Protein 4JW2 (pdb70)

Sequence (263 aa):
PEKVEMYIKNLQDDSSSVVRKAAAVALGEIGDERAVEPLIKALKDEDQFVRIAAAWALGKIGGERVRAAMEKLAHHHHTDPEKVEMYIKNLQDDSYYVRRAAAYALGKIGDERAVEPLIKALKDEDAWVRRAAADALGQIGDERAVEPLIKALKDEDGWVRQSAAVALGQIGDERAVEPLIKALKDEDWFVRIAAAFALGEIGDERAVEPLIKALKDEDGWVRQSAADALGEIGGERVRAAMEKLAETGTGFARKVAVNYLETH

Secondary structure (DSSP, 8-state):
--THHHHHHHTT-S-HHHHHHHHHHHHHH--GGGHHHHHHGGG-SSHHHHHHHHHHHHHHHHHHHHHHHHHH-/------HHHHHHHHHGGG-S-HHHHHHHHHHHHHH--GGGHHHHHHHTT-SSHHHHHHHHHHHHHHT-GGGHHHHHHHTT-SSHHHHHHHHHHHHHHT-GGGHHHHHHHTT-SSHHHHHHHHHHHHHH--GGGHHHHHHHTT-SSHHHHHHHHHHHHHH-HHHHHHHHHHHHHH--HHHHHHHHHHHH--

CATH classification: 1.25.10.10

Foldseek 3Di:
DPCLVVLLVQCPPPDLVSVLVSLQVLLVVLDPVCVVSLVVQCPPPDPSSVVSSVNSNVSNVVVVVVVVVVVVD/DDDDLDVVLLVVLLVQCVDPDPVSVLVSLQVLLVSLDCVSVVSLLVQCPPPDPSNVLSSLQSLLSNLDCVSVVSLLVLCVPPDLSSVLSSLQSLLSNLDCVSLVSLLVQCPPPDLSNVLSSLQSLLSNLDPVCQVSLLVQCPPPDPSSNVSSLSSLLSNDDDSSLVVLVVCCPPPDDRSVVSSVVSVVVD

Nearest PDB structures (foldseek):
  3ltj-assembly1_A  TM=9.787E-01  e=1.550E-21  synthetic construct
  6gx7-assembly2_F  TM=9.953E-01  e=4.481E-19  synthetic construct
  6hwp-assembly1_A  TM=9.906E-01  e=1.041E-18  synthetic construct
  8aw4-assembly1_A  TM=9.970E-01  e=3.203E-18  synthetic construct
  4xl5-assembly1_C  TM=9.854E-01  e=2.272E-16  synthetic construct

B-factor: mean 48.27, std 15.86, range [26.82, 133.17]

Solvent-accessible surface area: 13602 Å² total; per-residue (Å²): 140,114,72,6,77,78,8,32,141,28,14,154,40,140,9,31,23,11,21,8,12,0,0,5,3,0,5,76,67,22,38,89,102,0,22,108,22,0,81,137,8,68,183,25,146,31,38,14,0,67,0,0,0,36,31,0,32,50,116,0,14,42,61,114,81,131,48,54,114,107,181,150,121,206,184,156,172,91,62,74,138,95,0,96,80,47,40,166,34,12,162,50,152,34,70,100,54,16,17,52,0,0,13,20,1,5,110,53,32,33,103,160,0,0,89,31,0,26,156,7,11,179,25,161,37,25,42,0,33,24,0,0,0,7,0,0,6,73,25,33,22,112,113,0,0,76,33,0,14,129,8,13,139,25,172,27,10,9,0,17,0,2,0,0,23,1,0,4,104,29,34,32,92,119,0,0,79,15,0,28,124,9,9,181,22,151,36,61,10,0,13,0,0,0,0,76,0,1,4,68,24,30,17,71,102,0,2,91,29,0,14,133,10,3,121,24,158,38,35,79,0,68,80,6,0,14,81,3,0,34,126,21,14,46,138,124,0,101,63,21,0,92,141,16,13,145,95,7,116,48,59,3,99,138,17,0,61,90,12,57,143,88,109

Structure (mmCIF, N/CA/C/O backbone):
data_4JW2
#
_entry.id   4JW2
#
_cell.length_a   87.760
_cell.length_b   87.760
_cell.length_c   77.980
_cell.angle_alpha   90.00
_cell.angle_beta   90.00
_cell.angle_gamma   90.00
#
_symmetry.space_group_name_H-M   'P 43 21 2'
#
loop_
_entity.id
_entity.type
_entity.pdbx_description
1 polymer 'A3 artificial protein'
2 polymer 'bA3-2: binder of A3 protein'
3 non-polymer 1,2-ETHANEDIOL
4 water water
#
loop_
_atom_site.group_PDB
_atom_site.id
_atom_site.type_symbol
_atom_site.label_atom_id
_atom_site.label_alt_id
_atom_site.label_comp_id
_atom_site.label_asym_id
_atom_site.label_entity_id
_atom_site.label_seq_id
_atom_site.pdbx_PDB_ins_code
_atom_site.Cartn_x
_atom_site.Cartn_y
_atom_site.Cartn_z
_atom_site.occupancy
_atom_site.B_iso_or_equiv
_atom_site.auth_seq_id
_atom_site.auth_comp_id
_atom_site.auth_asym_id
_atom_site.auth_atom_id
_atom_site.pdbx_PDB_model_num
ATOM 1 N N . PRO A 1 13 ? 26.474 37.818 18.265 1.00 87.09 13 PRO A N 1
ATOM 2 C CA . PRO A 1 13 ? 26.109 37.384 19.623 1.00 86.59 13 PRO A CA 1
ATOM 3 C C . PRO A 1 13 ? 27.176 37.730 20.663 1.00 89.32 13 PRO A C 1
ATOM 4 O O . PRO A 1 13 ? 27.002 37.426 21.849 1.00 88.84 13 PRO A O 1
ATOM 8 N N . GLU A 1 14 ? 28.277 38.375 20.212 1.00 84.73 14 GLU A N 1
ATOM 9 C CA . GLU A 1 14 ? 29.440 38.782 21.011 1.00 84.22 14 GLU A CA 1
ATOM 10 C C . GLU A 1 14 ? 30.216 37.593 21.641 1.00 85.10 14 GLU A C 1
ATOM 11 O O . GLU A 1 14 ? 31.046 37.766 22.542 1.00 84.75 14 GLU A O 1
ATOM 17 N N . LYS A 1 15 ? 29.972 36.386 21.093 1.00 78.58 15 LYS A N 1
ATOM 18 C CA . LYS A 1 15 ? 30.634 35.143 21.474 1.00 76.51 15 LYS A CA 1
ATOM 19 C C . LYS A 1 15 ? 31.932 34.975 20.672 1.00 77.37 15 LYS A C 1
ATOM 20 O O . LYS A 1 15 ? 32.631 33.984 20.859 1.00 77.32 15 LYS A O 1
ATOM 26 N N . VAL A 1 16 ? 32.273 35.962 19.808 1.00 71.70 16 VAL A N 1
ATOM 27 C CA . VAL A 1 16 ? 33.501 35.950 19.007 1.00 70.92 16 VAL A CA 1
ATOM 28 C C . VAL A 1 16 ? 34.772 35.921 19.863 1.00 71.28 16 VAL A C 1
ATOM 29 O O . VAL A 1 16 ? 35.731 35.239 19.503 1.00 70.69 16 VAL A O 1
ATOM 33 N N . GLU A 1 17 ? 34.746 36.605 21.023 1.00 65.11 17 GLU A N 1
ATOM 34 C CA . GLU A 1 17 ? 35.875 36.644 21.953 1.00 63.50 17 GLU A CA 1
ATOM 35 C C . GLU A 1 17 ? 36.054 35.300 22.672 1.00 62.56 17 GLU A C 1
ATOM 36 O O . GLU A 1 17 ? 37.175 34.950 23.030 1.00 61.11 17 GLU A O 1
ATOM 42 N N . MET A 1 18 ? 34.959 34.529 22.827 1.00 58.82 18 MET A N 1
ATOM 43 C CA . MET A 1 18 ? 34.958 33.182 23.409 1.00 59.75 18 MET A CA 1
ATOM 44 C C . MET A 1 18 ? 35.639 32.213 22.421 1.00 59.69 18 MET A C 1
ATOM 45 O O . MET A 1 18 ? 36.491 31.439 22.842 1.00 58.53 18 MET A O 1
ATOM 50 N N . TYR A 1 19 ? 35.303 32.290 21.108 1.00 54.48 19 TYR A N 1
ATOM 51 C CA . TYR A 1 19 ? 35.930 31.440 20.083 1.00 51.80 19 TYR A CA 1
ATOM 52 C C . TYR A 1 19 ? 37.374 31.851 19.826 1.00 55.26 19 TYR A C 1
ATOM 53 O O . TYR A 1 19 ? 38.193 30.991 19.499 1.00 55.05 19 TYR A O 1
ATOM 62 N N . ILE A 1 20 ? 37.703 33.153 19.994 1.00 52.02 20 ILE A N 1
ATOM 63 C CA . ILE A 1 20 ? 39.078 33.621 19.839 1.00 52.65 20 ILE A CA 1
ATOM 64 C C . ILE A 1 20 ? 39.898 32.982 20.972 1.00 57.66 20 ILE A C 1
ATOM 65 O O . ILE A 1 20 ? 41.055 32.614 20.761 1.00 58.29 20 ILE A O 1
ATOM 70 N N . LYS A 1 21 ? 39.273 32.820 22.154 1.00 53.69 21 LYS A N 1
ATOM 71 C CA . LYS A 1 21 ? 39.887 32.204 23.331 1.00 53.68 21 LYS A CA 1
ATOM 72 C C . LYS A 1 21 ? 40.071 30.709 23.059 1.00 55.19 21 LYS A C 1
ATOM 73 O O . LYS A 1 21 ? 41.161 30.181 23.282 1.00 54.70 21 LYS A O 1
ATOM 79 N N . ASN A 1 22 ? 39.018 30.042 22.531 1.00 50.61 22 ASN A N 1
ATOM 80 C CA . ASN A 1 22 ? 39.036 28.620 22.172 1.00 49.33 22 ASN A CA 1
ATOM 81 C C . ASN A 1 22 ? 40.142 28.231 21.180 1.00 50.53 22 ASN A C 1
ATOM 82 O O . ASN A 1 22 ? 40.551 27.078 21.182 1.00 49.95 22 ASN A O 1
ATOM 87 N N . LEU A 1 23 ? 40.711 29.197 20.434 1.00 46.75 23 LEU A N 1
ATOM 88 C CA . LEU A 1 23 ? 41.825 28.961 19.494 1.00 46.50 23 LEU A CA 1
ATOM 89 C C . LEU A 1 23 ? 43.123 28.577 20.235 1.00 50.85 23 LEU A C 1
ATOM 90 O O . LEU A 1 23 ? 44.182 28.374 19.614 1.00 48.89 23 LEU A O 1
ATOM 95 N N . GLN A 1 24 ? 43.030 28.506 21.574 1.00 49.60 24 GLN A N 1
ATOM 96 C CA . GLN A 1 24 ? 44.130 28.162 22.487 1.00 49.66 24 GLN A CA 1
ATOM 97 C C . GLN A 1 24 ? 43.765 26.943 23.344 1.00 51.60 24 GLN A C 1
ATOM 98 O O . GLN A 1 24 ? 44.552 26.532 24.190 1.00 52.56 24 GLN A O 1
ATOM 104 N N . ASP A 1 25 ? 42.577 26.357 23.126 1.00 47.16 25 ASP A N 1
ATOM 105 C CA . ASP A 1 25 ? 42.115 25.180 23.869 1.00 46.58 25 ASP A CA 1
ATOM 106 C C . ASP A 1 25 ? 43.025 23.972 23.629 1.00 52.94 25 ASP A C 1
ATOM 107 O O . ASP A 1 25 ? 43.611 23.851 22.547 1.00 53.06 25 ASP A O 1
ATOM 112 N N . ASP A 1 26 ? 43.218 23.120 24.656 1.00 48.66 26 ASP A N 1
ATOM 113 C CA . ASP A 1 26 ? 44.099 21.953 24.490 1.00 47.87 26 ASP A CA 1
ATOM 114 C C . ASP A 1 26 ? 43.523 20.904 23.528 1.00 49.02 26 ASP A C 1
ATOM 115 O O . ASP A 1 26 ? 44.284 20.107 22.978 1.00 48.90 26 ASP A O 1
ATOM 120 N N . SER A 1 27 ? 42.192 20.905 23.347 1.00 44.36 27 SER A N 1
ATOM 121 C CA . SER A 1 27 ? 41.456 20.004 22.460 1.00 43.99 27 SER A CA 1
ATOM 122 C C . SER A 1 27 ? 41.513 20.572 21.041 1.00 46.38 27 SER A C 1
ATOM 123 O O . SER A 1 27 ? 40.914 21.635 20.768 1.00 45.10 27 SER A O 1
ATOM 126 N N . SER A 1 28 ? 42.268 19.866 20.141 1.00 41.29 28 SER A N 1
ATOM 127 C CA A SER A 1 28 ? 42.461 20.256 18.739 0.50 40.19 28 SER A CA 1
ATOM 128 C CA B SER A 1 28 ? 42.463 20.290 18.750 0.50 39.02 28 SER A CA 1
ATOM 129 C C . SER A 1 28 ? 41.141 20.452 18.031 1.00 42.75 28 SER A C 1
ATOM 130 O O . SER A 1 28 ? 41.019 21.355 17.193 1.00 42.52 28 SER A O 1
ATOM 135 N N . VAL A 1 29 ? 40.151 19.592 18.355 1.00 38.53 29 VAL A N 1
ATOM 136 C CA . VAL A 1 29 ? 38.823 19.682 17.743 1.00 38.50 29 VAL A CA 1
ATOM 137 C C . VAL A 1 29 ? 38.055 20.940 18.226 1.00 44.58 29 VAL A C 1
ATOM 138 O O . VAL A 1 29 ? 37.224 21.454 17.483 1.00 44.36 29 VAL A O 1
ATOM 142 N N . VAL A 1 30 ? 38.347 21.439 19.453 1.00 41.46 30 VAL A N 1
ATOM 143 C CA . VAL A 1 30 ? 37.739 22.674 19.986 1.00 40.34 30 VAL A CA 1
ATOM 144 C C . VAL A 1 30 ? 38.340 23.895 19.266 1.00 41.52 30 VAL A C 1
ATOM 145 O O . VAL A 1 30 ? 37.608 24.822 18.898 1.00 39.89 30 VAL A O 1
ATOM 149 N N . ARG A 1 31 ? 39.670 23.881 19.054 1.00 36.63 31 ARG A N 1
ATOM 150 C CA . ARG A 1 31 ? 40.383 24.931 18.324 1.00 36.66 31 ARG A CA 1
ATOM 151 C C . ARG A 1 31 ? 39.944 24.939 16.859 1.00 40.26 31 ARG A C 1
ATOM 152 O O . ARG A 1 31 ? 39.885 26.021 16.274 1.00 40.29 31 ARG A O 1
ATOM 160 N N . LYS A 1 32 ? 39.664 23.743 16.262 1.00 35.40 32 LYS A N 1
ATOM 161 C CA . LYS A 1 32 ? 39.225 23.640 14.854 1.00 35.49 32 LYS A CA 1
ATOM 162 C C . LYS A 1 32 ? 37.837 24.254 14.767 1.00 39.92 32 LYS A C 1
ATOM 163 O O . LYS A 1 32 ? 37.589 25.074 13.884 1.00 39.33 32 LYS A O 1
ATOM 169 N N . ALA A 1 33 ? 36.958 23.873 15.704 1.00 37.42 33 ALA A N 1
ATOM 170 C CA . ALA A 1 33 ? 35.559 24.322 15.804 1.00 38.53 33 ALA A CA 1
ATOM 171 C C . ALA A 1 33 ? 35.454 25.837 16.007 1.00 43.45 33 ALA A C 1
ATOM 172 O O . ALA A 1 33 ? 34.557 26.463 15.442 1.00 43.05 33 ALA A O 1
ATOM 174 N N . ALA A 1 34 ? 36.387 26.414 16.793 1.00 41.44 34 ALA A N 1
ATOM 175 C CA . ALA A 1 34 ? 36.520 27.849 17.027 1.00 41.48 34 ALA A CA 1
ATOM 176 C C . ALA A 1 34 ? 36.844 28.576 15.716 1.00 44.46 34 ALA A C 1
ATOM 177 O O . ALA A 1 34 ? 36.258 29.620 15.455 1.00 44.21 34 ALA A O 1
ATOM 179 N N . ALA A 1 35 ? 37.795 28.049 14.915 1.00 39.89 35 ALA A N 1
ATOM 180 C CA . ALA A 1 35 ? 38.167 28.639 13.635 1.00 39.16 35 ALA A CA 1
ATOM 181 C C . ALA A 1 35 ? 37.001 28.614 12.649 1.00 41.94 35 ALA A C 1
ATOM 182 O O . ALA A 1 35 ? 36.754 29.623 12.002 1.00 43.08 35 ALA A O 1
ATOM 184 N N . VAL A 1 36 ? 36.245 27.506 12.591 1.00 36.12 36 VAL A N 1
ATOM 185 C CA . VAL A 1 36 ? 35.068 27.366 11.727 1.00 37.07 36 VAL A CA 1
ATOM 186 C C . VAL A 1 36 ? 33.959 28.358 12.163 1.00 43.89 36 VAL A C 1
ATOM 187 O O . VAL A 1 36 ? 33.392 29.058 11.305 1.00 42.89 36 VAL A O 1
ATOM 191 N N . ALA A 1 37 ? 33.679 28.428 13.492 1.00 41.71 37 ALA A N 1
ATOM 192 C CA . ALA A 1 37 ? 32.678 29.319 14.094 1.00 41.91 37 ALA A CA 1
ATOM 193 C 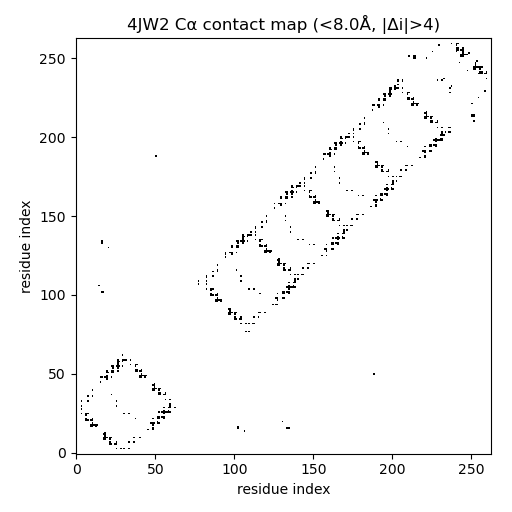C . ALA A 1 37 ? 32.978 30.764 13.700 1.00 47.42 37 ALA A C 1
ATOM 194 O O . ALA A 1 37 ? 32.080 31.466 13.233 1.00 48.63 37 ALA A O 1
ATOM 196 N N . LEU A 1 38 ? 34.252 31.178 13.837 1.00 43.03 38 LEU A N 1
ATOM 197 C CA . LEU A 1 38 ? 34.742 32.498 13.476 1.00 43.44 38 LEU A CA 1
ATOM 198 C C . LEU A 1 38 ? 34.626 32.802 11.964 1.00 49.22 38 LEU A C 1
ATOM 199 O O . LEU A 1 38 ? 34.355 33.942 11.579 1.00 50.66 38 LEU A O 1
ATOM 204 N N . GLY A 1 39 ? 34.772 31.777 11.133 1.00 44.27 39 GLY A N 1
ATOM 205 C CA . GLY A 1 39 ? 34.577 31.911 9.692 1.00 44.43 39 GLY A CA 1
ATOM 206 C C . GLY A 1 39 ? 33.119 32.130 9.349 1.00 48.81 39 GLY A C 1
ATOM 207 O O . GLY A 1 39 ? 32.807 32.829 8.385 1.00 47.98 39 GLY A O 1
ATOM 208 N N . GLU A 1 40 ? 32.218 31.527 10.145 1.00 46.39 40 GLU A N 1
ATOM 209 C CA . GLU A 1 40 ? 30.769 31.620 9.978 1.00 47.06 40 GLU A CA 1
ATOM 210 C C . GLU A 1 40 ? 30.212 32.921 10.558 1.00 57.16 40 GLU A C 1
ATOM 211 O O . GLU A 1 40 ? 29.148 33.359 10.115 1.00 57.56 40 GLU A O 1
ATOM 217 N N . ILE A 1 41 ? 30.950 33.569 11.492 1.00 57.21 41 ILE A N 1
ATOM 218 C CA . ILE A 1 41 ? 30.560 34.871 12.044 1.00 58.72 41 ILE A CA 1
ATOM 219 C C . ILE A 1 41 ? 30.812 35.925 10.952 1.00 65.93 41 ILE A C 1
ATOM 220 O O . ILE A 1 41 ? 29.902 36.678 10.608 1.00 67.22 41 ILE A O 1
ATOM 225 N N . GLY A 1 42 ? 32.038 35.962 10.435 1.00 63.51 42 GLY A N 1
ATOM 226 C CA . GLY A 1 42 ? 32.457 36.900 9.399 1.00 63.92 42 GLY A CA 1
ATOM 227 C C . GLY A 1 42 ? 33.033 38.209 9.914 1.00 68.71 42 GLY A C 1
ATOM 228 O O . GLY A 1 42 ? 33.150 39.168 9.140 1.00 69.38 42 GLY A O 1
ATOM 229 N N . ASP A 1 43 ? 33.423 38.245 11.213 1.00 64.18 43 ASP A N 1
ATOM 230 C CA . ASP A 1 43 ? 33.980 39.406 11.924 1.00 64.34 43 ASP A CA 1
ATOM 231 C C . ASP A 1 43 ? 35.486 39.588 11.697 1.00 68.63 43 ASP A C 1
ATOM 232 O O . ASP A 1 43 ? 36.236 38.616 11.791 1.00 68.95 43 ASP A O 1
ATOM 237 N N . GLU A 1 44 ? 35.930 40.848 11.467 1.00 64.46 44 GLU A N 1
ATOM 238 C CA . GLU A 1 44 ? 37.337 41.208 11.234 1.00 64.06 44 GLU A CA 1
ATOM 239 C C . GLU A 1 44 ? 38.245 41.064 12.468 1.00 65.82 44 GLU A C 1
ATOM 240 O O . GLU A 1 44 ? 39.465 40.983 12.309 1.00 65.57 44 GLU A O 1
ATOM 246 N N . ARG A 1 45 ? 37.663 41.058 13.686 1.00 60.93 45 ARG A N 1
ATOM 247 C CA . ARG A 1 45 ? 38.403 40.887 14.948 1.00 60.46 45 ARG A CA 1
ATOM 248 C C . ARG A 1 45 ? 39.135 39.548 14.959 1.00 61.70 45 ARG A C 1
ATOM 249 O O . ARG A 1 45 ? 40.246 39.464 15.477 1.00 60.77 45 ARG A O 1
ATOM 257 N N . ALA A 1 46 ? 38.509 38.519 14.347 1.00 55.49 46 ALA A N 1
ATOM 258 C CA . ALA A 1 46 ? 39.027 37.165 14.229 1.00 53.84 46 ALA A CA 1
ATOM 259 C C . ALA A 1 46 ? 40.236 37.046 13.297 1.00 53.80 46 ALA A C 1
ATOM 260 O O . ALA A 1 46 ? 40.952 36.059 13.397 1.00 54.55 46 ALA A O 1
ATOM 262 N N . VAL A 1 47 ? 40.476 38.024 12.407 1.00 47.93 47 VAL A N 1
ATOM 263 C CA . VAL A 1 47 ? 41.569 37.992 11.420 1.00 47.01 47 VAL A CA 1
ATOM 264 C C . VAL A 1 47 ? 42.977 37.722 11.969 1.00 51.33 47 VAL A C 1
ATOM 265 O O . VAL A 1 47 ? 43.623 36.772 11.516 1.00 50.08 47 VAL A O 1
ATOM 269 N N . GLU A 1 48 ? 43.458 38.540 12.919 1.00 49.86 48 GLU A N 1
ATOM 270 C CA . GLU A 1 48 ? 44.800 38.343 13.507 1.00 50.39 48 GLU A CA 1
ATOM 271 C C . GLU A 1 48 ? 44.919 37.024 14.285 1.00 52.50 48 GLU A C 1
ATOM 272 O O . GLU A 1 48 ? 45.813 36.250 13.956 1.00 53.00 48 GLU A O 1
ATOM 278 N N . PRO A 1 49 ? 43.957 36.667 15.174 1.00 48.05 49 PRO A N 1
ATOM 279 C CA . PRO A 1 49 ? 43.986 35.338 15.808 1.00 47.73 49 PRO A CA 1
ATOM 280 C C . PRO A 1 49 ? 43.970 34.164 14.806 1.00 50.05 49 PRO A C 1
ATOM 281 O O . PRO A 1 49 ? 44.696 33.180 15.008 1.00 49.49 49 PRO A O 1
ATOM 285 N N . LEU A 1 50 ? 43.154 34.257 13.723 1.00 44.34 50 LEU A N 1
ATOM 286 C CA . LEU A 1 50 ? 43.099 33.179 12.719 1.00 42.18 50 LEU A CA 1
ATOM 287 C C . LEU A 1 50 ? 44.372 33.051 11.909 1.00 46.12 50 LEU A C 1
ATOM 288 O O . LEU A 1 50 ? 44.767 31.922 11.612 1.00 45.40 50 LEU A O 1
ATOM 293 N N . ILE A 1 51 ? 45.056 34.183 11.592 1.00 43.79 51 ILE A N 1
ATOM 294 C CA . ILE A 1 51 ? 46.327 34.141 10.849 1.00 44.50 51 ILE A CA 1
ATOM 295 C C . ILE A 1 51 ? 47.372 33.412 11.714 1.00 50.41 51 ILE A C 1
ATOM 296 O O . ILE A 1 51 ? 48.205 32.663 11.186 1.00 50.23 51 ILE A O 1
ATOM 301 N N . LYS A 1 52 ? 47.301 33.619 13.048 1.00 48.38 52 LYS A N 1
ATOM 302 C CA . LYS A 1 52 ? 48.189 32.949 14.000 1.00 48.93 52 LYS A CA 1
ATOM 303 C C . LYS A 1 52 ? 47.906 31.432 13.968 1.00 52.16 52 LYS A C 1
ATOM 304 O O . LYS A 1 52 ? 48.848 30.641 13.882 1.00 52.04 52 LYS A O 1
ATOM 310 N N . ALA A 1 53 ? 46.604 31.050 13.941 1.00 46.05 53 ALA A N 1
ATOM 311 C CA . ALA A 1 53 ? 46.144 29.656 13.886 1.00 45.04 53 ALA A CA 1
ATOM 312 C C . ALA A 1 53 ? 46.579 28.861 12.630 1.00 47.93 53 ALA A C 1
ATOM 313 O O . ALA A 1 53 ? 46.441 27.638 12.616 1.00 46.14 53 ALA A O 1
ATOM 315 N N . LEU A 1 54 ? 47.160 29.537 11.618 1.00 45.58 54 LEU A N 1
ATOM 316 C CA . LEU A 1 54 ? 47.678 28.905 10.394 1.00 45.08 54 LEU A CA 1
ATOM 317 C C . LEU A 1 54 ? 48.998 28.200 10.678 1.00 48.38 54 LEU A C 1
ATOM 318 O O . LEU A 1 54 ? 49.512 27.485 9.819 1.00 45.30 54 LEU A O 1
ATOM 323 N N . LYS A 1 55 ? 49.557 28.430 11.881 1.00 48.21 55 LYS A N 1
ATOM 324 C CA . LYS A 1 55 ? 50.805 27.829 12.361 1.00 48.66 55 LYS A CA 1
ATOM 325 C C . LYS A 1 55 ? 50.482 26.743 13.399 1.00 52.01 55 LYS A C 1
ATOM 326 O O . LYS A 1 55 ? 51.406 26.124 13.927 1.00 52.55 55 LYS A O 1
ATOM 332 N N . ASP A 1 56 ? 49.182 26.488 13.685 1.00 47.14 56 ASP A N 1
ATOM 333 C CA . ASP A 1 56 ? 48.786 25.466 14.656 1.00 46.18 56 ASP A CA 1
ATOM 334 C C . ASP A 1 56 ? 49.425 24.119 14.324 1.00 50.28 56 ASP A C 1
ATOM 335 O O . ASP A 1 56 ? 49.697 23.829 13.156 1.00 51.02 56 ASP A O 1
ATOM 340 N N . GLU A 1 57 ? 49.732 23.334 15.357 1.00 44.87 57 GLU A N 1
ATOM 341 C CA . GLU A 1 57 ? 50.397 22.039 15.203 1.00 45.53 57 GLU A CA 1
ATOM 342 C C . GLU A 1 57 ? 49.502 21.033 14.438 1.00 47.65 57 GLU A C 1
ATOM 343 O O . GLU A 1 57 ? 50.004 20.193 13.690 1.00 47.79 57 GLU A O 1
ATOM 349 N N . ASP A 1 58 ? 48.186 21.146 14.631 1.00 41.77 58 ASP A N 1
ATOM 350 C CA . ASP A 1 58 ? 47.191 20.290 14.004 1.00 41.21 58 ASP A CA 1
ATOM 351 C C . ASP A 1 58 ? 46.762 20.794 12.622 1.00 42.70 58 ASP A C 1
ATOM 352 O O . ASP A 1 58 ? 46.328 21.938 12.479 1.00 40.21 58 ASP A O 1
ATOM 357 N N . GLN A 1 59 ? 46.884 19.903 11.620 1.00 37.51 59 GLN A N 1
ATOM 358 C CA . GLN A 1 59 ? 46.506 20.045 10.200 1.00 37.00 59 GLN A CA 1
ATOM 359 C C . GLN A 1 59 ? 45.089 20.641 10.074 1.00 37.78 59 GLN A C 1
ATOM 360 O O . GLN A 1 59 ? 44.892 21.589 9.323 1.00 38.10 59 GLN A O 1
ATOM 366 N N . PHE A 1 60 ? 44.107 20.046 10.777 1.00 34.45 60 PHE A N 1
ATOM 367 C CA . PHE A 1 60 ? 42.696 20.459 10.709 1.00 33.85 60 PHE A CA 1
ATOM 368 C C . PHE A 1 60 ? 42.361 21.835 11.244 1.00 38.95 60 PHE A C 1
ATOM 369 O O . PHE A 1 60 ? 41.447 22.482 10.724 1.00 38.45 60 PHE A O 1
ATOM 377 N N . VAL A 1 61 ? 43.113 22.310 12.267 1.00 34.50 61 VAL A N 1
ATOM 378 C CA . VAL A 1 61 ? 42.964 23.677 12.778 1.00 34.60 61 VAL A CA 1
ATOM 379 C C . VAL A 1 61 ? 43.485 24.636 11.685 1.00 37.35 61 VAL A C 1
ATOM 380 O O . VAL A 1 61 ? 42.830 25.637 11.381 1.00 37.02 61 VAL A O 1
ATOM 384 N N . ARG A 1 62 ? 44.631 24.319 11.077 1.00 33.09 62 ARG A N 1
ATOM 385 C CA . ARG A 1 62 ? 45.189 25.139 10.002 1.00 33.43 62 ARG A CA 1
ATOM 386 C C . ARG A 1 62 ? 44.196 25.271 8.809 1.00 39.05 62 ARG A C 1
ATOM 387 O O . ARG A 1 62 ? 44.008 26.368 8.270 1.00 36.80 62 ARG A O 1
ATOM 395 N N . ILE A 1 63 ? 43.546 24.147 8.438 1.00 36.75 63 ILE A N 1
ATOM 396 C CA . ILE A 1 63 ? 42.587 24.065 7.335 1.00 35.85 63 ILE A CA 1
ATOM 397 C C . ILE A 1 63 ? 41.391 24.910 7.694 1.00 37.97 63 ILE A C 1
ATOM 398 O O . ILE A 1 63 ? 40.936 25.693 6.859 1.00 39.14 63 ILE A O 1
ATOM 403 N N . ALA A 1 64 ? 40.897 24.779 8.928 1.00 34.69 64 ALA A N 1
ATOM 404 C CA . ALA A 1 64 ? 39.732 25.550 9.387 1.00 35.00 64 ALA A CA 1
ATOM 405 C C . A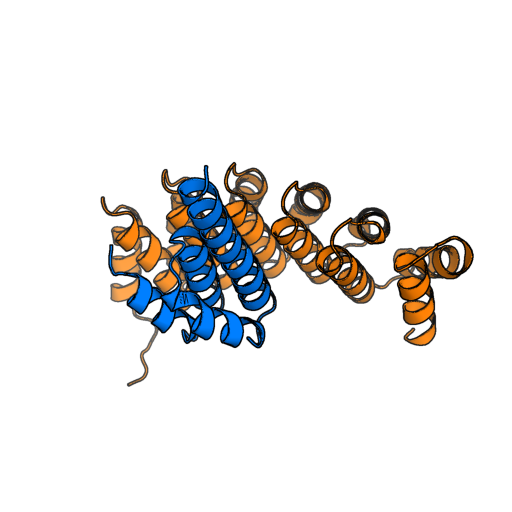LA A 1 64 ? 40.043 27.062 9.411 1.00 38.07 64 ALA A C 1
ATOM 406 O O . ALA A 1 64 ? 39.219 27.855 8.965 1.00 35.56 64 ALA A O 1
ATOM 408 N N . ALA A 1 65 ? 41.260 27.440 9.838 1.00 35.27 65 ALA A N 1
ATOM 409 C CA . ALA A 1 65 ? 41.705 28.849 9.842 1.00 36.06 65 ALA A CA 1
ATOM 410 C C . ALA A 1 65 ? 41.846 29.430 8.406 1.00 38.82 65 ALA A C 1
ATOM 411 O O . ALA A 1 65 ? 41.470 30.581 8.195 1.00 38.62 65 ALA A O 1
ATOM 413 N N . ALA A 1 66 ? 42.388 28.657 7.431 1.00 34.33 66 ALA A N 1
ATOM 414 C CA . ALA A 1 66 ? 42.517 29.108 6.034 1.00 33.68 66 ALA A CA 1
ATOM 415 C C . ALA A 1 66 ? 41.119 29.303 5.437 1.00 39.02 66 ALA A C 1
ATOM 416 O O . ALA A 1 66 ? 40.875 30.304 4.762 1.00 38.49 66 ALA A O 1
ATOM 418 N N . TRP A 1 67 ? 40.192 28.369 5.747 1.00 35.84 67 TRP A N 1
ATOM 419 C CA . TRP A 1 67 ? 38.798 28.398 5.313 1.00 35.64 67 TRP A CA 1
ATOM 420 C C . TRP A 1 67 ? 38.061 29.600 5.892 1.00 39.23 67 TRP A C 1
ATOM 421 O O . TRP A 1 67 ? 37.331 30.272 5.178 1.00 38.18 67 TRP A O 1
ATOM 432 N N . ALA A 1 68 ? 38.228 29.845 7.192 1.00 37.24 68 ALA A N 1
ATOM 433 C CA . ALA A 1 68 ? 37.606 30.964 7.902 1.00 36.45 68 ALA A CA 1
ATOM 434 C C . ALA A 1 68 ? 38.101 32.298 7.390 1.00 39.78 68 ALA A C 1
ATOM 435 O O . ALA A 1 68 ? 37.308 33.215 7.252 1.00 39.84 68 ALA A O 1
ATOM 437 N N . LEU A 1 69 ? 39.405 32.423 7.140 1.00 36.45 69 LEU A N 1
ATOM 438 C CA . LEU A 1 69 ? 39.996 33.651 6.608 1.00 36.53 69 LEU A CA 1
ATOM 439 C C . LEU A 1 69 ? 39.438 33.965 5.188 1.00 41.83 69 LEU A C 1
ATOM 440 O O . LEU A 1 69 ? 39.077 35.119 4.904 1.00 40.24 69 LEU A O 1
ATOM 445 N N . GLY A 1 70 ? 39.277 32.921 4.371 1.00 38.37 70 GLY A N 1
ATOM 446 C CA . GLY A 1 70 ? 38.661 33.004 3.048 1.00 36.50 70 GLY A CA 1
ATOM 447 C C . GLY A 1 70 ? 37.236 33.524 3.146 1.00 40.36 70 GLY A C 1
ATOM 448 O O . GLY A 1 70 ? 36.872 34.472 2.442 1.00 39.68 70 GLY A O 1
ATOM 449 N N . LYS A 1 71 ? 36.438 32.955 4.074 1.00 37.91 71 LYS A N 1
ATOM 450 C CA . LYS A 1 71 ? 35.035 33.367 4.298 1.00 37.91 71 LYS A CA 1
ATOM 451 C C . LYS A 1 71 ? 34.913 34.803 4.782 1.00 42.75 71 LYS A C 1
ATOM 452 O O . LYS A 1 71 ? 34.054 35.531 4.294 1.00 42.16 71 LYS A O 1
ATOM 458 N N . ILE A 1 72 ? 35.810 35.223 5.693 1.00 39.73 72 ILE A N 1
ATOM 459 C CA . ILE A 1 72 ? 35.848 36.591 6.226 1.00 40.21 72 ILE A CA 1
ATOM 460 C C . ILE A 1 72 ? 36.264 37.604 5.132 1.00 42.55 72 ILE A C 1
ATOM 461 O O . ILE A 1 72 ? 35.620 38.641 4.978 1.00 41.86 72 ILE A O 1
ATOM 466 N N . GLY A 1 73 ? 37.308 37.272 4.387 1.00 39.25 73 GLY A N 1
ATOM 467 C CA . GLY A 1 73 ? 37.820 38.061 3.269 1.00 39.31 73 GLY A CA 1
ATOM 468 C C . GLY A 1 73 ? 36.801 38.254 2.159 1.00 44.20 73 GLY A C 1
ATOM 469 O O . GLY A 1 73 ? 36.683 39.343 1.600 1.00 44.12 73 GLY A O 1
ATOM 470 N N . GLY A 1 74 ? 36.041 37.211 1.871 1.00 41.06 74 GLY A N 1
ATOM 471 C CA . GLY A 1 74 ? 34.984 37.263 0.865 1.00 39.67 74 GLY A CA 1
ATOM 472 C C . GLY A 1 74 ? 33.864 38.185 1.284 1.00 42.38 74 GLY A C 1
ATOM 473 O O . GLY A 1 74 ? 33.391 38.980 0.477 1.00 41.54 74 GLY A O 1
ATOM 474 N N . GLU A 1 75 ? 33.475 38.116 2.563 1.00 40.77 75 GLU A N 1
ATOM 475 C CA . GLU A 1 75 ? 32.446 38.958 3.170 1.00 40.93 75 GLU A CA 1
ATOM 476 C C . GLU A 1 75 ? 32.876 40.440 3.170 1.00 45.60 75 GLU A C 1
ATOM 477 O O . GLU A 1 75 ? 32.069 41.311 2.860 1.00 43.74 75 GLU A O 1
ATOM 483 N N . ARG A 1 76 ? 34.155 40.709 3.495 1.00 42.78 76 ARG A N 1
ATOM 484 C CA . ARG A 1 76 ? 34.769 42.039 3.468 1.00 41.36 76 ARG A CA 1
ATOM 485 C C . ARG A 1 76 ? 34.718 42.600 2.037 1.00 43.96 76 ARG A C 1
ATOM 486 O O . ARG A 1 76 ? 34.314 43.744 1.857 1.00 43.65 76 ARG A O 1
ATOM 494 N N . VAL A 1 77 ? 35.156 41.810 1.029 1.00 41.10 77 VAL A N 1
ATOM 495 C CA . VAL A 1 77 ? 35.139 42.233 -0.381 1.00 40.45 77 VAL A CA 1
ATOM 496 C C . VAL A 1 77 ? 33.694 42.455 -0.832 1.00 44.61 77 VAL A C 1
ATOM 497 O O . VAL A 1 77 ? 33.394 43.501 -1.412 1.00 43.69 77 VAL A O 1
ATOM 501 N N . ARG A 1 78 ? 32.794 41.517 -0.498 1.00 41.13 78 ARG A N 1
ATOM 502 C CA . ARG A 1 78 ? 31.377 41.625 -0.881 1.00 41.56 78 ARG A CA 1
ATOM 503 C C . ARG A 1 78 ? 30.711 42.897 -0.337 1.00 47.54 78 ARG A C 1
ATOM 504 O O . ARG A 1 78 ? 30.080 43.607 -1.115 1.00 46.64 78 ARG A O 1
ATOM 512 N N . ALA A 1 79 ? 30.868 43.185 0.976 1.00 45.71 79 ALA A N 1
ATOM 513 C CA . ALA A 1 79 ? 30.284 44.361 1.630 1.00 45.98 79 ALA A CA 1
ATOM 514 C C . ALA A 1 79 ? 30.834 45.645 1.048 1.00 49.83 79 ALA A C 1
ATOM 515 O O . ALA A 1 79 ? 30.062 46.583 0.856 1.00 50.23 79 ALA A O 1
ATOM 517 N N . ALA A 1 80 ? 32.142 45.686 0.729 1.00 45.44 80 ALA A N 1
ATOM 518 C CA . ALA A 1 80 ? 32.758 46.868 0.117 1.00 45.63 80 ALA A CA 1
ATOM 519 C C . ALA A 1 80 ? 32.242 47.077 -1.311 1.00 50.15 80 ALA A C 1
ATOM 520 O O . ALA A 1 80 ? 31.939 48.212 -1.686 1.00 50.72 80 ALA A O 1
ATOM 522 N N . MET A 1 81 ? 32.077 45.990 -2.086 1.00 46.08 81 MET A N 1
ATOM 523 C CA . MET A 1 81 ? 31.570 46.117 -3.456 1.00 45.79 81 MET A CA 1
ATOM 524 C C . MET A 1 81 ? 30.081 46.488 -3.488 1.00 52.83 81 MET A C 1
ATOM 525 O O . MET A 1 81 ? 29.651 47.186 -4.406 1.00 52.94 81 MET A O 1
ATOM 530 N N . GLU A 1 82 ? 29.323 46.043 -2.469 1.00 50.45 82 GLU A N 1
ATOM 531 C CA . GLU A 1 82 ? 27.892 46.274 -2.250 1.00 51.32 82 GLU A CA 1
ATOM 532 C C . GLU A 1 82 ? 27.625 47.767 -2.038 1.00 56.90 82 GLU A C 1
ATOM 533 O O . GLU A 1 82 ? 26.695 48.318 -2.639 1.00 57.03 82 GLU A O 1
ATOM 539 N N . LYS A 1 83 ? 28.461 48.410 -1.202 1.00 54.68 83 LYS A N 1
ATOM 540 C CA . LYS A 1 83 ? 28.465 49.839 -0.868 1.00 55.60 83 LYS A CA 1
ATOM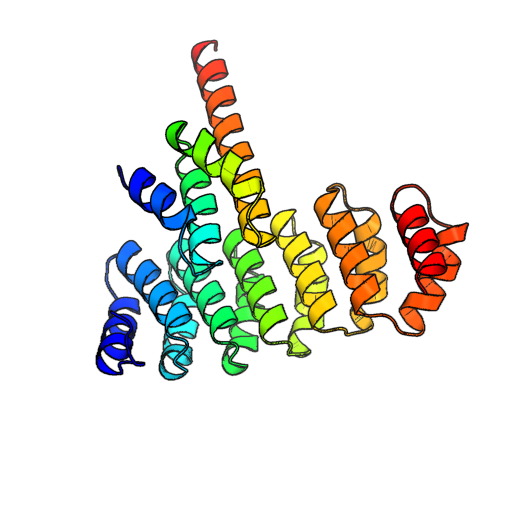 541 C C . LYS A 1 83 ? 28.651 50.640 -2.174 1.00 62.36 83 LYS A C 1
ATOM 542 O O . LYS A 1 83 ? 27.862 51.542 -2.458 1.00 63.58 83 LYS A O 1
ATOM 548 N N . LEU A 1 84 ? 29.657 50.263 -2.982 1.00 59.28 84 LEU A N 1
ATOM 549 C CA . LEU A 1 84 ? 29.964 50.841 -4.291 1.00 59.49 84 LEU A CA 1
ATOM 550 C C . LEU A 1 84 ? 28.783 50.717 -5.274 1.00 64.30 84 LEU A C 1
ATOM 551 O O . LEU A 1 84 ? 28.451 51.689 -5.953 1.00 65.28 84 LEU A O 1
ATOM 556 N N . ALA A 1 85 ? 28.140 49.536 -5.334 1.00 59.70 85 ALA A N 1
ATOM 557 C CA . ALA A 1 85 ? 26.990 49.276 -6.202 1.00 73.50 85 ALA A CA 1
ATOM 558 C C . ALA A 1 85 ? 25.690 49.585 -5.459 1.00 113.85 85 ALA A C 1
ATOM 559 O O . ALA A 1 85 ? 24.867 50.362 -5.935 1.00 76.83 85 ALA A O 1
ATOM 561 N N . HIS B 2 7 ? 44.773 23.259 39.476 1.00 71.19 7 HIS B N 1
ATOM 562 C CA . HIS B 2 7 ? 44.156 21.986 39.850 1.00 70.61 7 HIS B CA 1
ATOM 563 C C . HIS B 2 7 ? 43.913 21.080 38.649 1.00 68.64 7 HIS B C 1
ATOM 564 O O . HIS B 2 7 ? 43.437 21.536 37.605 1.00 68.20 7 HIS B O 1
ATOM 571 N N . HIS B 2 8 ? 44.259 19.794 38.810 1.00 59.94 8 HIS B N 1
ATOM 572 C CA . HIS B 2 8 ? 44.071 18.752 37.806 1.00 57.07 8 HIS B CA 1
ATOM 573 C C . HIS B 2 8 ? 43.073 17.770 38.359 1.00 58.84 8 HIS B C 1
ATOM 574 O O . HIS B 2 8 ? 43.037 17.557 39.575 1.00 59.06 8 HIS B O 1
ATOM 581 N N . HIS B 2 9 ? 42.163 17.286 37.501 1.00 53.49 9 HIS B N 1
ATOM 582 C CA . HIS B 2 9 ? 41.036 16.476 37.943 1.00 52.60 9 HIS B CA 1
ATOM 583 C C . HIS B 2 9 ? 41.031 15.045 37.466 1.00 52.18 9 HIS B C 1
ATOM 584 O O . HIS B 2 9 ? 41.609 14.733 36.438 1.00 50.74 9 HIS B O 1
ATOM 591 N N . HIS B 2 10 ? 40.335 14.183 38.212 1.00 46.45 10 HIS B N 1
ATOM 592 C CA . HIS B 2 10 ? 40.116 12.789 37.876 1.00 45.81 10 HIS B CA 1
ATOM 593 C C . HIS B 2 10 ? 38.926 12.711 36.914 1.00 51.89 10 HIS B C 1
ATOM 594 O O . HIS B 2 10 ? 38.146 13.665 36.833 1.00 52.02 10 HIS B O 1
ATOM 601 N N . THR B 2 11 ? 38.736 11.550 36.250 1.00 48.44 11 THR B N 1
ATOM 602 C CA . THR B 2 11 ? 37.553 11.308 35.426 1.00 49.50 11 THR B CA 1
ATOM 603 C C . THR B 2 11 ? 36.382 11.251 36.422 1.00 53.47 11 THR B C 1
ATOM 604 O O . THR B 2 11 ? 36.377 10.425 37.337 1.00 53.03 11 THR B O 1
ATOM 608 N N . ASP B 2 12 ? 35.448 12.193 36.276 1.00 49.17 12 ASP B N 1
ATOM 609 C CA . ASP B 2 12 ? 34.314 12.405 37.173 1.00 47.48 12 ASP B CA 1
ATOM 610 C C . ASP B 2 12 ? 32.991 11.888 36.570 1.00 51.22 12 ASP B C 1
ATOM 611 O O . ASP B 2 12 ? 32.468 12.524 35.659 1.00 48.98 12 ASP B O 1
ATOM 616 N N . PRO B 2 13 ? 32.396 10.789 37.097 1.00 49.20 13 PRO B N 1
ATOM 617 C CA . PRO B 2 13 ? 31.138 10.286 36.517 1.00 49.19 13 PRO B CA 1
ATOM 618 C C . PRO B 2 13 ? 29.964 11.239 36.640 1.00 55.26 13 PRO B C 1
ATOM 619 O O . PRO B 2 13 ? 29.059 11.192 35.811 1.00 55.32 13 PRO B O 1
ATOM 623 N N . GLU B 2 14 ? 29.966 12.095 37.668 1.00 53.27 14 GLU B N 1
ATOM 624 C CA . GLU B 2 14 ? 28.888 13.071 37.853 1.00 52.74 14 GLU B CA 1
ATOM 625 C C . GLU B 2 14 ? 28.969 14.145 36.766 1.00 54.75 14 GLU B C 1
ATOM 626 O O . GLU B 2 14 ? 27.938 14.560 36.256 1.00 54.04 14 GLU B O 1
ATOM 632 N N . LYS B 2 15 ? 30.197 14.526 36.359 1.00 50.66 15 LYS B N 1
ATOM 633 C CA . LYS B 2 15 ? 30.431 15.499 35.294 1.00 49.65 15 LYS B CA 1
ATOM 634 C C . LYS B 2 15 ? 29.979 14.894 33.946 1.00 51.68 15 LYS B C 1
ATOM 635 O O . LYS B 2 15 ? 29.260 15.563 33.204 1.00 50.81 15 LYS B O 1
ATOM 641 N N . VAL B 2 16 ? 30.307 13.606 33.680 1.00 47.19 16 VAL B N 1
ATOM 642 C CA . VAL B 2 16 ? 29.869 12.940 32.444 1.00 46.08 16 VAL B CA 1
ATOM 643 C C . VAL B 2 16 ? 28.347 12.789 32.355 1.00 49.50 16 VAL B C 1
ATOM 644 O O . VAL B 2 16 ? 27.787 13.037 31.288 1.00 48.00 16 VAL B O 1
ATOM 648 N N . GLU B 2 17 ? 27.676 12.443 33.481 1.00 46.40 17 GLU B N 1
ATOM 649 C CA . GLU B 2 17 ? 26.213 12.303 33.525 1.00 46.75 17 GLU B CA 1
ATOM 650 C C . GLU B 2 17 ? 25.557 13.667 33.239 1.00 50.21 17 GLU B C 1
ATOM 651 O O . GLU B 2 17 ? 24.602 13.736 32.466 1.00 50.66 17 GLU B O 1
ATOM 657 N N . MET B 2 18 ? 26.129 14.750 33.796 1.00 45.58 18 MET B N 1
ATOM 658 C CA . MET B 2 18 ? 25.660 16.112 33.572 1.00 46.17 18 MET B CA 1
ATOM 659 C C . MET B 2 18 ? 25.708 16.440 32.079 1.00 49.52 18 MET B C 1
ATOM 660 O O . MET B 2 18 ? 24.690 16.846 31.512 1.00 50.16 18 MET B O 1
ATOM 665 N N . TYR B 2 19 ? 26.879 16.255 31.444 1.00 43.31 19 TYR B N 1
ATOM 666 C CA . TYR B 2 19 ? 27.030 16.533 30.017 1.00 42.16 19 TYR B CA 1
ATOM 667 C C . TYR B 2 19 ? 26.211 15.609 29.127 1.00 44.84 19 TYR B C 1
ATOM 668 O O . TYR B 2 19 ? 25.744 16.054 28.083 1.00 45.42 19 TYR B O 1
ATOM 677 N N . ILE B 2 20 ? 25.950 14.366 29.558 1.00 40.45 20 ILE B N 1
ATOM 678 C CA . ILE B 2 20 ? 25.095 13.468 28.781 1.00 41.22 20 ILE B CA 1
ATOM 679 C C . ILE B 2 20 ? 23.671 14.050 28.712 1.00 51.83 20 ILE B C 1
ATOM 680 O O . ILE B 2 20 ? 23.098 14.125 27.628 1.00 51.55 20 ILE B O 1
ATOM 685 N N . LYS B 2 21 ? 23.124 14.476 29.876 1.00 51.75 21 LYS B N 1
ATOM 686 C CA . LYS B 2 21 ? 21.789 15.080 30.007 1.00 51.61 21 LYS B CA 1
ATOM 687 C C . LYS B 2 21 ? 21.709 16.333 29.116 1.00 53.91 21 LYS B C 1
ATOM 688 O O . LYS B 2 21 ? 20.769 16.458 28.333 1.00 54.89 21 LYS B O 1
ATOM 694 N N . ASN B 2 22 ? 22.759 17.187 29.168 1.00 48.38 22 ASN B N 1
ATOM 695 C CA . ASN B 2 22 ? 22.950 18.420 28.400 1.00 47.87 22 ASN B CA 1
ATOM 696 C C . ASN B 2 22 ? 22.958 18.211 26.870 1.00 53.50 22 ASN B C 1
ATOM 697 O O . ASN B 2 22 ? 22.887 19.191 26.129 1.00 52.95 22 ASN B O 1
ATOM 702 N N . LEU B 2 23 ? 23.068 16.949 26.397 1.00 50.54 23 LEU B N 1
ATOM 703 C CA . LEU B 2 23 ? 23.007 16.636 24.961 1.00 50.35 23 LEU B CA 1
ATOM 704 C C . LEU B 2 23 ? 21.542 16.707 24.476 1.00 56.00 23 LEU B C 1
ATOM 705 O O . LEU B 2 23 ? 21.296 16.664 23.271 1.00 55.53 23 LEU B O 1
ATOM 710 N N . GLN B 2 24 ? 20.579 16.760 25.425 1.00 53.88 24 GLN B N 1
ATOM 711 C CA . GLN B 2 24 ? 19.140 16.844 25.148 1.00 54.09 24 GLN B CA 1
ATOM 712 C C . GLN B 2 24 ? 18.559 18.197 25.602 1.00 59.39 24 GLN B C 1
ATOM 713 O O . GLN B 2 24 ? 17.345 18.374 25.647 1.00 60.28 24 GLN B O 1
ATOM 719 N N . ASP B 2 25 ? 19.444 19.162 25.875 1.00 56.34 25 ASP B N 1
ATOM 720 C CA . ASP B 2 25 ? 19.128 20.523 26.275 1.00 57.03 25 ASP B CA 1
ATOM 721 C C . ASP B 2 25 ? 18.494 21.298 25.124 1.00 64.30 25 ASP B C 1
ATOM 722 O O . ASP B 2 25 ? 18.938 21.156 23.988 1.00 64.17 25 ASP B O 1
ATOM 727 N N . ASP B 2 26 ? 17.498 22.163 25.422 1.00 61.75 26 ASP B N 1
ATOM 728 C CA . ASP B 2 26 ? 16.815 23.000 24.423 1.00 61.53 26 ASP B CA 1
ATOM 729 C C . ASP B 2 26 ? 17.786 23.869 23.606 1.00 61.23 26 ASP B C 1
ATOM 730 O O . ASP B 2 26 ? 17.610 24.019 22.398 1.00 59.70 26 ASP B O 1
ATOM 735 N N . SER B 2 27 ? 18.819 24.404 24.264 1.00 56.19 27 SER B N 1
ATOM 736 C CA . SER B 2 27 ? 19.836 25.262 23.656 1.00 55.49 27 SER B CA 1
ATOM 737 C C . SER B 2 27 ? 20.884 24.479 22.829 1.00 63.05 27 SER B C 1
ATOM 738 O O . SER B 2 27 ? 21.383 23.447 23.286 1.00 62.60 27 SER B O 1
ATOM 741 N N . TYR B 2 28 ? 21.249 25.006 21.638 1.00 61.22 28 TYR B N 1
ATOM 742 C CA . TYR B 2 28 ? 22.252 24.381 20.788 1.00 61.74 28 TYR B CA 1
ATOM 743 C C . TYR B 2 28 ? 23.673 24.611 21.302 1.00 64.37 28 TYR B C 1
ATOM 744 O O . TYR B 2 28 ? 24.504 23.714 21.144 1.00 63.61 28 TYR B O 1
ATOM 753 N N . TYR B 2 29 ? 23.955 25.786 21.928 1.00 60.94 29 TYR B N 1
ATOM 754 C CA . TYR B 2 29 ? 25.287 26.090 22.486 1.00 61.52 29 TYR B CA 1
ATOM 755 C C . TYR B 2 29 ? 25.643 25.099 23.615 1.00 60.42 29 TYR B C 1
ATOM 756 O O . TYR B 2 29 ? 26.797 24.692 23.726 1.00 60.17 29 TYR B O 1
ATOM 765 N N . VAL B 2 30 ? 24.646 24.713 24.428 1.00 53.27 30 VAL B N 1
ATOM 766 C CA . VAL B 2 30 ? 24.771 23.778 25.555 1.00 51.99 30 VAL B CA 1
ATOM 767 C C . VAL B 2 30 ? 24.987 22.344 25.038 1.00 53.13 30 VAL B C 1
ATOM 768 O O . VAL B 2 30 ? 25.774 21.593 25.619 1.00 51.31 30 VAL B O 1
ATOM 772 N N . ARG B 2 31 ? 24.267 21.963 23.965 1.00 48.91 31 ARG B N 1
ATOM 773 C CA . ARG B 2 31 ? 24.413 20.645 23.340 1.00 47.24 31 ARG B CA 1
ATOM 774 C C . ARG B 2 31 ? 25.816 20.520 22.713 1.00 48.67 31 ARG B C 1
ATOM 775 O O . ARG B 2 31 ? 26.457 19.494 22.876 1.00 48.39 31 ARG B O 1
ATOM 783 N N . ARG B 2 32 ? 26.305 21.587 22.062 1.00 44.33 32 ARG B N 1
ATOM 784 C CA . ARG B 2 32 ? 27.621 21.647 21.431 1.00 43.63 32 ARG B CA 1
ATOM 785 C C . ARG B 2 32 ? 28.734 21.569 22.473 1.00 45.12 32 ARG B C 1
ATOM 786 O O . ARG B 2 32 ? 29.682 20.794 22.294 1.00 43.77 32 ARG B O 1
ATOM 794 N N . ALA B 2 33 ? 28.641 22.394 23.538 1.00 40.24 33 ALA B N 1
ATOM 795 C CA . ALA B 2 33 ? 29.629 22.407 24.613 1.00 39.87 33 ALA B CA 1
ATOM 796 C C . ALA B 2 33 ? 29.707 21.052 25.335 1.00 43.47 33 ALA B C 1
ATOM 797 O O . ALA B 2 33 ? 30.801 20.629 25.702 1.00 44.84 33 ALA B O 1
ATOM 799 N N . ALA B 2 34 ? 28.573 20.354 25.477 1.00 38.90 34 ALA B N 1
ATOM 800 C CA . ALA B 2 34 ? 28.479 19.040 26.117 1.00 39.78 34 ALA B CA 1
ATOM 801 C C . ALA B 2 34 ? 29.241 17.981 25.311 1.00 44.36 34 ALA B C 1
ATOM 802 O O . ALA B 2 34 ? 30.014 17.215 25.889 1.00 45.47 34 ALA B O 1
ATOM 804 N N . ALA B 2 35 ? 29.038 17.951 23.977 1.00 38.55 35 ALA B N 1
ATOM 805 C CA . ALA B 2 35 ? 29.725 17.025 23.081 1.00 36.21 35 ALA B CA 1
ATOM 806 C C . ALA B 2 35 ? 31.230 17.253 23.165 1.00 38.45 35 ALA B C 1
ATOM 807 O O . ALA B 2 35 ? 31.945 16.287 23.328 1.00 38.32 35 ALA B O 1
ATOM 809 N N . TYR B 2 36 ? 31.705 18.508 23.142 1.00 34.56 36 TYR B N 1
ATOM 810 C CA . TYR B 2 36 ? 33.140 18.795 23.274 1.00 34.70 36 TYR B CA 1
ATOM 811 C C . TYR B 2 36 ? 33.736 18.390 24.624 1.00 39.96 36 TYR B C 1
ATOM 812 O O . TYR B 2 36 ? 34.850 17.856 24.668 1.00 40.67 36 TYR B O 1
ATOM 821 N N . ALA B 2 37 ? 32.985 18.604 25.718 1.00 36.80 37 ALA B N 1
ATOM 822 C CA . ALA B 2 37 ? 33.425 18.233 27.064 1.00 36.94 37 ALA B CA 1
ATOM 823 C C . ALA B 2 37 ? 33.470 16.734 27.164 1.00 37.37 37 ALA B C 1
ATOM 824 O O . ALA B 2 37 ? 34.436 16.206 27.695 1.00 37.37 37 ALA B O 1
ATOM 826 N N . LEU B 2 38 ? 32.478 16.030 26.584 1.00 34.30 38 LEU B N 1
ATOM 827 C CA . LEU B 2 38 ? 32.494 14.571 26.595 1.00 34.62 38 LEU B CA 1
ATOM 828 C C . LEU B 2 38 ? 33.651 13.958 25.774 1.00 40.24 38 LEU B C 1
ATOM 829 O O . LEU B 2 38 ? 34.210 12.935 26.181 1.00 40.65 38 LEU B O 1
ATOM 834 N N . GLY B 2 39 ? 34.017 14.591 24.661 1.00 36.91 39 GLY B N 1
ATOM 835 C CA . GLY B 2 39 ? 35.142 14.142 23.852 1.00 36.27 39 GLY B CA 1
ATOM 836 C C . GLY B 2 39 ? 36.453 14.313 24.593 1.00 40.14 39 GLY B C 1
ATOM 837 O O . GLY B 2 39 ? 37.340 13.461 24.510 1.00 39.88 39 GLY B O 1
ATOM 838 N N . LYS B 2 40 ? 36.567 15.409 25.339 1.00 37.43 40 LYS B N 1
ATOM 839 C CA . LYS B 2 40 ? 37.734 15.760 26.158 1.00 37.15 40 LYS B CA 1
ATOM 840 C C . LYS B 2 40 ? 37.887 14.803 27.364 1.00 40.41 40 LYS B C 1
ATOM 841 O O . LYS B 2 40 ? 39.007 14.410 27.695 1.00 40.38 40 LYS B O 1
ATOM 847 N N . ILE B 2 41 ? 36.767 14.370 27.958 1.00 35.56 41 ILE B N 1
ATOM 848 C CA . ILE B 2 41 ? 36.776 13.427 29.090 1.00 36.06 41 ILE B CA 1
ATOM 849 C C . ILE B 2 41 ? 37.150 12.037 28.578 1.00 40.39 41 ILE B C 1
ATOM 850 O O . ILE B 2 41 ? 37.859 11.294 29.263 1.00 38.25 41 ILE B O 1
ATOM 855 N N . GLY B 2 42 ? 36.647 11.706 27.396 1.00 38.24 42 GLY B N 1
ATOM 856 C CA . GLY B 2 42 ? 36.914 10.440 26.723 1.00 38.90 42 GLY B CA 1
ATOM 857 C C . GLY B 2 42 ? 36.329 9.208 27.372 1.00 44.37 42 GLY B C 1
ATOM 858 O O . GLY B 2 42 ? 36.807 8.093 27.115 1.00 44.14 42 GLY B O 1
ATOM 859 N N . ASP B 2 43 ? 35.281 9.385 28.194 1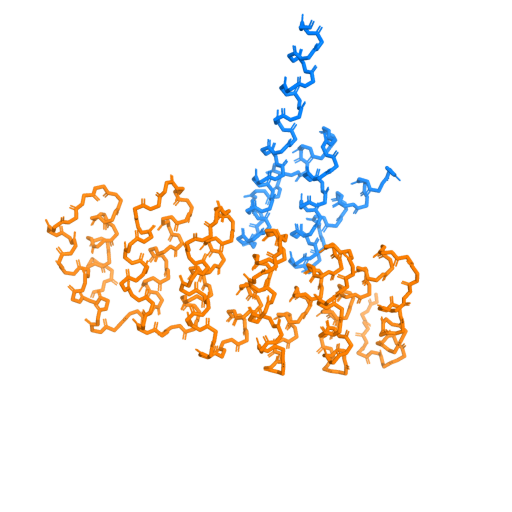.00 40.67 43 ASP B N 1
ATOM 860 C CA . ASP B 2 43 ? 34.630 8.275 28.887 1.00 40.26 43 ASP B CA 1
ATOM 861 C C . ASP B 2 43 ? 33.631 7.653 27.917 1.00 43.51 43 ASP B C 1
ATOM 862 O O . ASP B 2 43 ? 32.767 8.360 27.410 1.00 43.43 43 ASP B O 1
ATOM 867 N N . GLU B 2 44 ? 33.732 6.326 27.694 1.00 40.88 44 GLU B N 1
ATOM 868 C CA . GLU B 2 44 ? 32.892 5.537 26.763 1.00 41.02 44 GLU B CA 1
ATOM 869 C C . GLU B 2 44 ? 31.410 5.530 27.051 1.00 46.36 44 GLU B C 1
ATOM 870 O O . GLU B 2 44 ? 30.632 5.172 26.157 1.00 45.25 44 GLU B O 1
ATOM 876 N N . ARG B 2 45 ? 30.996 5.938 28.282 1.00 43.35 45 ARG B N 1
ATOM 877 C CA . ARG B 2 45 ? 29.559 6.038 28.637 1.00 43.52 45 ARG B CA 1
ATOM 878 C C . ARG B 2 45 ? 28.846 6.988 27.666 1.00 44.44 45 ARG B C 1
ATOM 879 O O . ARG B 2 45 ? 27.675 6.789 27.355 1.00 44.14 45 ARG B O 1
ATOM 887 N N . ALA B 2 46 ? 29.570 8.050 27.224 1.00 40.19 46 ALA B N 1
ATOM 888 C CA . ALA B 2 46 ? 29.122 9.101 26.313 1.00 38.30 46 ALA B CA 1
ATOM 889 C C . ALA B 2 46 ? 28.877 8.659 24.862 1.00 42.65 4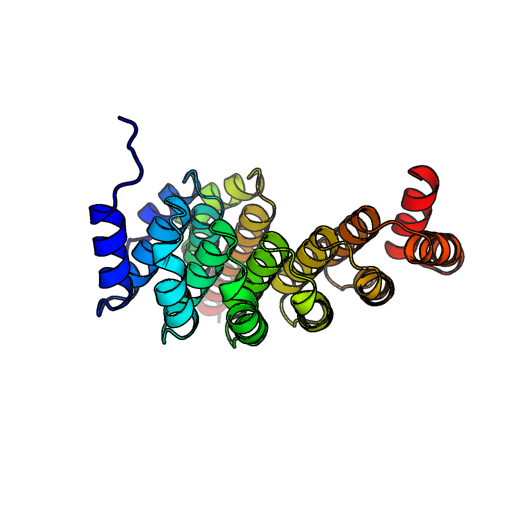6 ALA B C 1
ATOM 890 O O . ALA B 2 46 ? 28.294 9.439 24.108 1.00 42.32 46 ALA B O 1
ATOM 892 N N . VAL B 2 47 ? 29.307 7.435 24.470 1.00 37.37 47 VAL B N 1
ATOM 893 C CA . VAL B 2 47 ? 29.207 6.929 23.092 1.00 37.41 47 VAL B CA 1
ATOM 894 C C . VAL B 2 47 ? 27.814 6.879 22.498 1.00 42.87 47 VAL B C 1
ATOM 895 O O . VAL B 2 47 ? 27.567 7.556 21.496 1.00 41.57 47 VAL B O 1
ATOM 899 N N . GLU B 2 48 ? 26.897 6.095 23.097 1.00 41.18 48 GLU B N 1
ATOM 900 C CA . GLU B 2 48 ? 25.519 6.033 22.592 1.00 41.34 48 GLU B CA 1
ATOM 901 C C . GLU B 2 48 ? 24.817 7.413 22.591 1.00 45.71 48 GLU B C 1
ATOM 902 O O . GLU B 2 48 ? 24.331 7.803 21.531 1.00 44.55 48 GLU B O 1
ATOM 908 N N . PRO B 2 49 ? 24.857 8.230 23.679 1.00 44.84 49 PRO B N 1
ATOM 909 C CA . PRO B 2 49 ? 24.287 9.592 23.591 1.00 44.07 49 PRO B CA 1
ATOM 910 C C . PRO B 2 49 ? 24.959 10.465 22.504 1.00 47.17 49 PRO B C 1
ATOM 911 O O . PRO B 2 49 ? 24.271 11.294 21.885 1.00 46.75 49 PRO B O 1
ATOM 915 N N . LEU B 2 50 ? 26.300 10.310 22.277 1.00 40.72 50 LEU B N 1
ATOM 916 C CA . LEU B 2 50 ? 26.979 11.104 21.243 1.00 39.65 50 LEU B CA 1
ATOM 917 C C . LEU B 2 50 ? 26.528 10.665 19.850 1.00 43.21 50 LEU B C 1
ATOM 918 O O . LEU B 2 50 ? 26.356 11.505 18.976 1.00 44.34 50 LEU B O 1
ATOM 923 N N . ILE B 2 51 ? 26.243 9.369 19.681 1.00 38.53 51 ILE B N 1
ATOM 924 C CA . ILE B 2 51 ? 25.725 8.814 18.434 1.00 37.76 51 ILE B CA 1
ATOM 925 C C . ILE B 2 51 ? 24.354 9.437 18.099 1.00 45.13 51 ILE B C 1
ATOM 926 O O . ILE B 2 51 ? 24.134 9.843 16.956 1.00 46.21 51 ILE B O 1
ATOM 931 N N . LYS B 2 52 ? 23.464 9.564 19.107 1.00 41.48 52 LYS B N 1
ATOM 932 C CA . LYS B 2 52 ? 22.141 10.170 18.929 1.00 40.85 52 LYS B CA 1
ATOM 933 C C . LYS B 2 52 ? 22.282 11.625 18.507 1.00 44.99 52 LYS B C 1
ATOM 934 O O . LYS B 2 52 ? 21.538 12.073 17.628 1.00 44.99 52 LYS B O 1
ATOM 940 N N . ALA B 2 53 ? 23.283 12.343 19.088 1.00 40.65 53 ALA B N 1
ATOM 941 C CA . ALA B 2 53 ? 23.592 13.742 18.770 1.00 40.27 53 ALA B CA 1
ATOM 942 C C . ALA B 2 53 ? 24.108 13.953 17.344 1.00 44.04 53 ALA B C 1
ATOM 943 O O . ALA B 2 53 ? 24.081 15.081 16.846 1.00 41.23 53 ALA B O 1
ATOM 945 N N . LEU B 2 54 ? 24.571 12.880 16.665 1.00 43.26 54 LEU B N 1
ATOM 946 C CA . LEU B 2 54 ? 24.984 12.980 15.260 1.00 42.80 54 LEU B CA 1
ATOM 947 C C . LEU B 2 54 ? 23.754 13.274 14.379 1.00 50.56 54 LEU B C 1
ATOM 948 O O . LEU B 2 54 ? 23.911 13.690 13.238 1.00 51.52 54 LEU B O 1
ATOM 953 N N . LYS B 2 55 ? 22.536 13.000 14.894 1.00 48.60 55 LYS B N 1
ATOM 954 C CA . LYS B 2 55 ? 21.271 13.228 14.189 1.00 48.30 55 LYS B CA 1
ATOM 955 C C . LYS B 2 55 ? 20.560 14.493 14.684 1.00 53.66 55 LYS B C 1
ATOM 956 O O . LYS B 2 55 ? 19.402 14.720 14.334 1.00 55.23 55 LYS B O 1
ATOM 962 N N . ASP B 2 56 ? 21.263 15.351 15.454 1.00 49.75 56 ASP B N 1
ATOM 963 C CA . ASP B 2 56 ? 20.715 16.602 15.972 1.00 48.76 56 ASP B CA 1
ATOM 964 C C . ASP B 2 56 ? 20.269 17.501 14.816 1.00 53.75 56 ASP B C 1
ATOM 965 O O . ASP B 2 56 ? 20.813 17.396 13.720 1.00 52.81 56 ASP B O 1
ATOM 970 N N . GLU B 2 57 ? 19.280 18.380 15.063 1.00 51.24 57 GLU B N 1
ATOM 971 C CA . GLU B 2 57 ? 18.765 19.302 14.061 1.00 51.50 57 GLU B CA 1
ATOM 972 C C . GLU B 2 57 ? 19.843 20.299 13.642 1.00 55.29 57 GLU B C 1
ATOM 973 O O . GLU B 2 57 ? 19.961 20.584 12.453 1.00 56.33 57 GLU B O 1
ATOM 979 N N . ASP B 2 58 ? 20.642 20.796 14.620 1.00 50.39 58 ASP B N 1
ATOM 980 C CA . ASP B 2 58 ? 21.680 21.813 14.434 1.00 49.04 58 ASP B CA 1
ATOM 981 C C . ASP B 2 58 ? 23.022 21.216 13.973 1.00 52.30 58 ASP B C 1
ATOM 982 O O . ASP B 2 58 ? 23.543 20.293 14.613 1.00 50.71 58 ASP B O 1
ATOM 987 N N . ALA B 2 59 ? 23.576 21.755 12.864 1.00 47.64 59 ALA B N 1
ATOM 988 C CA . ALA B 2 59 ? 24.825 21.292 12.258 1.00 46.35 59 ALA B CA 1
ATOM 989 C C . ALA B 2 59 ? 26.033 21.409 13.185 1.00 48.76 59 ALA B C 1
ATOM 990 O O . ALA B 2 59 ? 26.926 20.573 13.105 1.00 45.87 59 ALA B O 1
ATOM 992 N N . TRP B 2 60 ? 26.042 22.416 14.073 1.00 46.99 60 TRP B N 1
ATOM 993 C CA . TRP B 2 60 ? 27.109 22.662 15.048 1.00 47.75 60 TRP B CA 1
ATOM 994 C C . TRP B 2 60 ? 27.227 21.530 16.061 1.00 48.23 60 TRP B C 1
ATOM 995 O O . TRP B 2 60 ? 28.342 21.150 16.435 1.00 48.28 60 TRP B O 1
ATOM 1006 N N . VAL B 2 61 ? 26.075 20.952 16.452 1.00 41.22 61 VAL B N 1
ATOM 1007 C CA . VAL B 2 61 ? 25.992 19.850 17.400 1.00 39.86 61 VAL B CA 1
ATOM 1008 C C . VAL B 2 61 ? 26.454 18.554 16.719 1.00 40.74 61 VAL B C 1
ATOM 1009 O O . VAL B 2 61 ? 27.163 17.757 17.339 1.00 40.05 61 VAL B O 1
ATOM 1013 N N . ARG B 2 62 ? 26.036 18.333 15.465 1.00 35.68 62 ARG B N 1
ATOM 1014 C CA . ARG B 2 62 ? 26.399 17.133 14.703 1.00 35.46 62 ARG B CA 1
ATOM 1015 C C . ARG B 2 62 ? 27.914 17.101 14.516 1.00 35.86 62 ARG B C 1
ATOM 1016 O O . ARG B 2 62 ? 28.522 16.059 14.663 1.00 35.09 62 ARG B O 1
ATOM 1024 N N . ARG B 2 63 ? 28.496 18.253 14.184 1.00 31.44 63 ARG B N 1
ATOM 1025 C CA . ARG B 2 63 ? 29.926 18.489 13.991 1.00 32.87 63 ARG B CA 1
ATOM 1026 C C . ARG B 2 63 ? 30.670 18.137 15.284 1.00 36.72 63 ARG B C 1
ATOM 1027 O O . ARG B 2 63 ? 31.696 17.443 15.244 1.00 38.30 63 ARG B O 1
ATOM 1035 N N . ALA B 2 64 ? 30.160 18.627 16.422 1.00 32.13 64 ALA B N 1
ATOM 1036 C CA . ALA B 2 64 ? 30.749 18.411 17.735 1.00 32.28 64 ALA B CA 1
ATOM 1037 C C . ALA B 2 64 ? 30.667 16.961 18.150 1.00 36.37 64 ALA B C 1
ATOM 1038 O O . ALA B 2 64 ? 31.641 16.437 18.678 1.00 34.62 64 ALA B O 1
ATOM 1040 N N . ALA B 2 65 ? 29.529 16.295 17.857 1.00 33.45 65 ALA B N 1
ATOM 1041 C CA . ALA B 2 65 ? 29.330 14.885 18.184 1.00 33.44 65 ALA B CA 1
ATOM 1042 C C . ALA B 2 65 ? 30.279 14.017 17.371 1.00 36.56 65 ALA B C 1
ATOM 1043 O O . ALA B 2 65 ? 30.847 13.084 17.924 1.00 36.60 65 ALA B O 1
ATOM 1045 N N . ALA B 2 66 ? 30.458 14.313 16.056 1.00 33.54 66 ALA B N 1
ATOM 1046 C CA . ALA B 2 66 ? 31.402 13.559 15.210 1.00 31.49 66 ALA B CA 1
ATOM 1047 C C . ALA B 2 66 ? 32.822 13.722 15.760 1.00 34.20 66 ALA B C 1
ATOM 1048 O O . ALA B 2 66 ? 33.560 12.739 15.915 1.00 34.16 66 ALA B O 1
ATOM 1050 N N . ASP B 2 67 ? 33.196 14.972 16.074 1.00 31.15 67 ASP B N 1
ATOM 1051 C CA . ASP B 2 67 ? 34.503 15.300 16.633 1.00 30.09 67 ASP B CA 1
ATOM 1052 C C . ASP B 2 67 ? 34.775 14.519 17.933 1.00 35.33 67 ASP B C 1
ATOM 1053 O O . ASP B 2 67 ? 35.818 13.873 18.049 1.00 36.50 67 ASP B O 1
ATOM 1058 N N . ALA B 2 68 ? 33.825 14.535 18.876 1.00 32.07 68 ALA B N 1
ATOM 1059 C CA . ALA B 2 68 ? 33.972 13.834 20.161 1.00 32.53 68 ALA B CA 1
ATOM 1060 C C . ALA B 2 68 ? 34.052 12.336 19.978 1.00 35.09 68 ALA B C 1
ATOM 1061 O O . ALA B 2 68 ? 34.883 11.685 20.623 1.00 34.28 68 ALA B O 1
ATOM 1063 N N . LEU B 2 69 ? 33.254 11.790 19.055 1.00 32.37 69 LEU B N 1
ATOM 1064 C CA . LEU B 2 69 ? 33.293 10.355 18.763 1.00 32.07 69 LEU B CA 1
ATOM 1065 C C . LEU B 2 69 ? 34.639 9.879 18.206 1.00 35.39 69 LEU B C 1
ATOM 1066 O O . LEU B 2 69 ? 35.049 8.732 18.467 1.00 36.18 69 LEU B O 1
ATOM 1071 N N . GLY B 2 70 ? 35.322 10.754 17.469 1.00 32.79 70 GLY B N 1
ATOM 1072 C CA . GLY B 2 70 ? 36.653 10.466 16.943 1.00 33.19 70 GLY B CA 1
ATOM 1073 C C . GLY B 2 70 ? 37.711 10.540 18.033 1.00 34.33 70 GLY B C 1
ATOM 1074 O O . GLY B 2 70 ? 38.716 9.830 17.984 1.00 32.99 70 GLY B O 1
ATOM 1075 N N . GLN B 2 71 ? 37.515 11.438 18.993 1.00 32.13 71 GLN B N 1
ATOM 1076 C CA . GLN B 2 71 ? 38.382 11.598 20.172 1.00 32.57 71 GLN B CA 1
ATOM 1077 C C . GLN B 2 71 ? 38.261 10.380 21.030 1.00 36.40 71 GLN B C 1
ATOM 1078 O O . GLN B 2 71 ? 39.275 9.865 21.526 1.00 35.84 71 GLN B O 1
ATOM 1084 N N . ILE B 2 72 ? 37.021 9.893 21.200 1.00 32.65 72 ILE B N 1
ATOM 1085 C CA . ILE B 2 72 ? 36.786 8.695 22.019 1.00 33.18 72 ILE B CA 1
ATOM 1086 C C . ILE B 2 72 ? 37.316 7.418 21.328 1.00 37.76 72 ILE B C 1
ATOM 1087 O O . ILE B 2 72 ? 37.829 6.512 22.001 1.00 38.82 72 ILE B O 1
ATOM 1092 N N . GLY B 2 73 ? 37.135 7.335 20.014 1.00 31.90 73 GLY B N 1
ATOM 1093 C CA . GLY B 2 73 ? 37.657 6.240 19.211 1.00 32.83 73 GLY B CA 1
ATOM 1094 C C . GLY B 2 73 ? 36.948 4.910 19.329 1.00 38.26 73 GLY B C 1
ATOM 1095 O O . GLY B 2 73 ? 37.508 3.881 18.943 1.00 38.69 73 GLY B O 1
ATOM 1096 N N . ASP B 2 74 ? 35.708 4.910 19.821 1.00 34.37 74 ASP B N 1
ATOM 1097 C CA . ASP B 2 74 ? 34.944 3.667 19.993 1.00 33.85 74 ASP B CA 1
ATOM 1098 C C . ASP B 2 74 ? 34.325 3.243 18.639 1.00 38.57 74 ASP B C 1
ATOM 1099 O O . ASP B 2 74 ? 33.629 4.041 17.991 1.00 36.56 74 A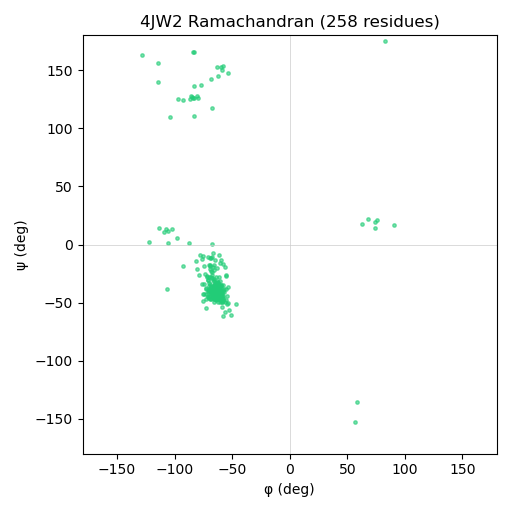SP B O 1
ATOM 1104 N N . GLU B 2 75 ? 34.551 1.984 18.225 1.00 37.05 75 GLU B N 1
ATOM 1105 C CA . GLU B 2 75 ? 34.021 1.456 16.943 1.00 37.62 75 GLU B CA 1
ATOM 1106 C C . GLU B 2 75 ? 32.507 1.316 16.823 1.00 40.78 75 GLU B C 1
ATOM 1107 O O . GLU B 2 75 ? 32.025 0.934 15.743 1.00 40.75 75 GLU B O 1
ATOM 1113 N N . ARG B 2 76 ? 31.744 1.538 17.932 1.00 37.01 76 ARG B N 1
ATOM 1114 C CA . ARG B 2 76 ? 30.269 1.458 17.874 1.00 34.89 76 ARG B CA 1
ATOM 1115 C C . ARG B 2 76 ? 29.785 2.614 17.023 1.00 36.89 76 ARG B C 1
ATOM 1116 O O . ARG B 2 76 ? 28.716 2.558 16.430 1.00 36.64 76 ARG B O 1
ATOM 1124 N N . ALA B 2 77 ? 30.609 3.666 16.944 1.00 32.27 77 ALA B N 1
ATOM 1125 C CA . ALA B 2 77 ? 30.339 4.889 16.204 1.00 31.29 77 ALA B CA 1
ATOM 1126 C C . ALA B 2 77 ? 30.566 4.751 14.674 1.00 36.14 77 ALA B C 1
ATOM 1127 O O . ALA B 2 77 ? 30.234 5.690 13.963 1.00 35.99 77 ALA B O 1
ATOM 1129 N N . VAL B 2 78 ? 31.151 3.631 14.180 1.00 31.11 78 VAL B N 1
ATOM 1130 C CA . VAL B 2 78 ? 31.504 3.458 12.751 1.00 30.60 78 VAL B CA 1
ATOM 1131 C C . VAL B 2 78 ? 30.350 3.639 11.782 1.00 37.33 78 VAL B C 1
ATOM 1132 O O . VAL B 2 78 ? 30.405 4.501 10.918 1.00 37.27 78 VAL B O 1
ATOM 1136 N N . GLU B 2 79 ? 29.295 2.852 11.940 1.00 36.16 79 GLU B N 1
ATOM 1137 C CA . GLU B 2 79 ? 28.159 2.939 11.040 1.00 35.13 79 GLU B CA 1
ATOM 1138 C C . GLU B 2 79 ? 27.443 4.283 11.109 1.00 39.76 79 GLU B C 1
ATOM 1139 O O . GLU B 2 79 ? 27.299 4.881 10.046 1.00 39.96 79 GLU B O 1
ATOM 1145 N N . PRO B 2 80 ? 27.169 4.881 12.306 1.00 34.83 80 PRO B N 1
ATOM 1146 C CA . PRO B 2 80 ? 26.578 6.228 12.323 1.00 33.80 80 PRO B CA 1
ATOM 1147 C C . PRO B 2 80 ? 27.496 7.294 11.714 1.00 37.28 80 PRO B C 1
ATOM 1148 O O . PRO B 2 80 ? 26.981 8.246 11.134 1.00 37.21 80 PRO B O 1
ATOM 1152 N N . LEU B 2 81 ? 28.838 7.164 11.856 1.00 31.76 81 LEU B N 1
ATOM 1153 C CA . LEU B 2 81 ? 29.801 8.124 11.250 1.00 31.38 81 LEU B CA 1
ATOM 1154 C C . LEU B 2 81 ? 29.875 7.901 9.732 1.00 34.27 81 LEU B C 1
ATOM 1155 O O . LEU B 2 81 ? 30.160 8.829 8.978 1.00 34.03 81 LEU B O 1
ATOM 1160 N N . ILE B 2 82 ? 29.571 6.685 9.272 1.00 31.36 82 ILE B N 1
ATOM 1161 C CA . ILE B 2 82 ? 29.548 6.440 7.826 1.00 31.98 82 ILE B CA 1
ATOM 1162 C C . ILE B 2 82 ? 28.368 7.223 7.248 1.00 38.32 82 ILE B C 1
ATOM 1163 O O . ILE B 2 82 ? 28.551 7.903 6.243 1.00 37.93 82 ILE B O 1
ATOM 1168 N N . LYS B 2 83 ? 27.212 7.241 7.966 1.00 38.36 83 LYS B N 1
ATOM 1169 C CA . LYS B 2 83 ? 26.027 8.025 7.559 1.00 38.66 83 LYS B CA 1
ATOM 1170 C C . LYS B 2 83 ? 26.289 9.516 7.603 1.00 41.71 83 LYS B C 1
ATOM 1171 O O . LYS B 2 83 ? 25.761 10.241 6.760 1.00 41.97 83 LYS B O 1
ATOM 1177 N N . ALA B 2 84 ? 27.065 9.991 8.597 1.00 37.26 84 ALA B N 1
ATOM 1178 C CA . ALA B 2 84 ? 27.397 11.423 8.744 1.00 35.85 84 ALA B CA 1
ATOM 1179 C C . ALA B 2 84 ? 28.347 11.887 7.639 1.00 38.94 84 ALA B C 1
ATOM 1180 O O . ALA B 2 84 ? 28.457 13.086 7.395 1.00 37.07 84 ALA B O 1
ATOM 1182 N N . LEU B 2 85 ? 29.020 10.945 6.948 1.00 36.70 85 LEU B N 1
ATOM 1183 C CA . LEU B 2 85 ? 29.870 11.260 5.776 1.00 37.04 85 LEU B CA 1
ATOM 1184 C C . LEU B 2 85 ? 28.987 11.708 4.593 1.00 43.80 85 LEU B C 1
ATOM 1185 O O . LEU B 2 85 ? 29.499 12.193 3.594 1.00 45.81 85 LEU B O 1
ATOM 1190 N N . LYS B 2 86 ? 27.670 11.520 4.708 1.00 41.44 86 LYS B N 1
ATOM 1191 C CA . LYS B 2 86 ? 26.663 11.879 3.711 1.00 42.62 86 LYS B CA 1
ATOM 1192 C C . LYS B 2 86 ? 25.837 13.068 4.205 1.00 47.02 86 LYS B C 1
ATOM 1193 O O . LYS B 2 86 ? 24.822 13.398 3.609 1.00 48.04 86 LYS B O 1
ATOM 1199 N N . ASP B 2 87 ? 26.255 13.715 5.293 1.00 41.87 87 ASP B N 1
ATOM 1200 C CA . ASP B 2 87 ? 25.523 14.869 5.818 1.00 40.21 87 ASP B CA 1
ATOM 1201 C C . ASP B 2 87 ? 25.509 16.040 4.823 1.00 42.93 87 ASP B C 1
ATOM 1202 O O . ASP B 2 87 ? 26.425 16.174 4.017 1.00 41.26 87 ASP B O 1
ATOM 1207 N N . GLU B 2 88 ? 24.467 16.892 4.883 1.00 41.70 88 GLU B N 1
ATOM 1208 C CA . GLU B 2 88 ? 24.338 18.073 4.016 1.00 41.98 88 GLU B CA 1
ATOM 1209 C C . GLU B 2 88 ? 25.405 19.111 4.374 1.00 44.14 88 GLU B C 1
ATOM 1210 O O . GLU B 2 88 ? 25.800 19.908 3.520 1.00 43.87 88 GLU B O 1
ATOM 1216 N N . ASP B 2 89 ? 25.849 19.124 5.653 1.00 37.90 89 ASP B N 1
ATOM 1217 C CA . ASP B 2 89 ? 26.858 20.078 6.121 1.00 36.11 89 ASP B CA 1
ATOM 1218 C C . ASP B 2 89 ? 28.259 19.527 5.843 1.00 40.61 89 ASP B C 1
ATOM 1219 O O . ASP B 2 89 ? 28.557 18.402 6.252 1.00 38.95 89 ASP B O 1
ATOM 1224 N N . GLY B 2 90 ? 29.088 20.341 5.175 1.00 37.93 90 GLY B N 1
ATOM 1225 C CA . GLY B 2 90 ? 30.463 20.028 4.800 1.00 37.39 90 GLY B CA 1
ATOM 1226 C C . GLY B 2 90 ? 31.365 19.774 6.000 1.00 38.56 90 GLY B C 1
ATOM 1227 O O . GLY B 2 90 ? 32.155 18.818 5.999 1.00 37.46 90 GLY B O 1
ATOM 1228 N N . TRP B 2 91 ? 31.271 20.624 7.027 1.00 34.18 91 TRP B N 1
ATOM 1229 C CA . TRP B 2 91 ? 32.087 20.416 8.240 1.00 32.74 91 TRP B CA 1
ATOM 1230 C C . TRP B 2 91 ? 31.696 19.150 9.027 1.00 36.23 91 TRP B C 1
ATOM 1231 O O . TRP B 2 91 ? 32.579 18.493 9.597 1.00 35.69 91 TRP B O 1
ATOM 1242 N N . VAL B 2 92 ? 30.409 18.743 8.990 1.00 32.16 92 VAL B N 1
ATOM 1243 C CA . VAL B 2 92 ? 29.981 17.468 9.577 1.00 31.73 92 VAL B CA 1
ATOM 1244 C C . VAL B 2 92 ? 30.706 16.337 8.829 1.00 36.22 92 VAL B C 1
ATOM 1245 O O . VAL B 2 92 ? 31.201 15.413 9.483 1.00 35.60 92 VAL B O 1
ATOM 1249 N N . ARG B 2 93 ? 30.735 16.392 7.449 1.00 33.85 93 ARG B N 1
ATOM 1250 C CA . ARG B 2 93 ? 31.407 15.343 6.646 1.00 32.42 93 ARG B CA 1
ATOM 1251 C C . ARG B 2 93 ? 32.895 15.319 6.955 1.00 33.98 93 ARG B C 1
ATOM 1252 O O . ARG B 2 93 ? 33.448 14.241 7.074 1.00 32.99 93 ARG B O 1
ATOM 1260 N N . GLN B 2 94 ? 33.553 16.497 7.051 1.00 29.32 94 GLN B N 1
ATOM 1261 C CA . GLN B 2 94 ? 35.001 16.575 7.343 1.00 29.33 94 GLN B CA 1
ATOM 1262 C C . GLN B 2 94 ? 35.269 15.927 8.736 1.00 32.71 94 GLN B C 1
ATOM 1263 O O . GLN B 2 94 ? 36.178 15.083 8.899 1.00 32.00 94 GLN B O 1
ATOM 1269 N N . SER B 2 95 ? 34.440 16.287 9.715 1.00 29.32 95 SER B N 1
ATOM 1270 C CA . SER B 2 95 ? 34.542 15.789 11.087 1.00 29.23 95 SER B CA 1
ATOM 1271 C C . SER B 2 95 ? 34.359 14.289 11.139 1.00 33.15 95 SER B C 1
ATOM 1272 O O . SER B 2 95 ? 35.048 13.614 11.896 1.00 32.69 95 SER B O 1
ATOM 1275 N N . ALA B 2 96 ? 33.400 13.758 10.355 1.00 31.26 96 ALA B N 1
ATOM 1276 C CA . ALA B 2 96 ? 33.111 12.324 10.346 1.00 30.40 96 ALA B CA 1
ATOM 1277 C C . ALA B 2 96 ? 34.253 11.560 9.715 1.00 32.88 96 ALA B C 1
ATOM 1278 O O . ALA B 2 96 ? 34.588 10.470 10.205 1.00 33.25 96 ALA B O 1
ATOM 1280 N N . ALA B 2 97 ? 34.886 12.137 8.642 1.00 29.78 97 ALA B N 1
ATOM 1281 C CA . ALA B 2 97 ? 36.020 11.489 7.958 1.00 29.44 97 ALA B CA 1
ATOM 1282 C C . ALA B 2 97 ? 37.211 11.388 8.922 1.00 32.97 97 ALA B C 1
ATOM 1283 O O . ALA B 2 97 ? 37.851 10.326 9.004 1.00 30.98 97 ALA B O 1
ATOM 1285 N N . VAL B 2 98 ? 37.514 12.484 9.647 1.00 30.00 98 VAL B N 1
ATOM 1286 C CA . VAL B 2 98 ? 38.606 12.472 10.629 1.00 31.40 98 VAL B CA 1
ATOM 1287 C C . VAL B 2 98 ? 38.360 11.418 11.712 1.00 33.35 98 VAL B C 1
ATOM 1288 O O . VAL B 2 98 ? 39.250 10.621 12.004 1.00 33.19 98 VAL B O 1
ATOM 1292 N N . ALA B 2 99 ? 37.141 11.384 12.253 1.00 29.94 99 ALA B N 1
ATOM 1293 C CA . ALA B 2 99 ? 36.719 10.455 13.304 1.00 29.89 99 ALA B CA 1
ATOM 1294 C C . ALA B 2 99 ? 36.859 9.004 12.825 1.00 33.90 99 ALA B C 1
ATOM 1295 O O . ALA B 2 99 ? 37.430 8.196 13.541 1.00 33.16 99 ALA B O 1
ATOM 1297 N N . LEU B 2 100 ? 36.447 8.705 11.585 1.00 29.73 100 LEU B N 1
ATOM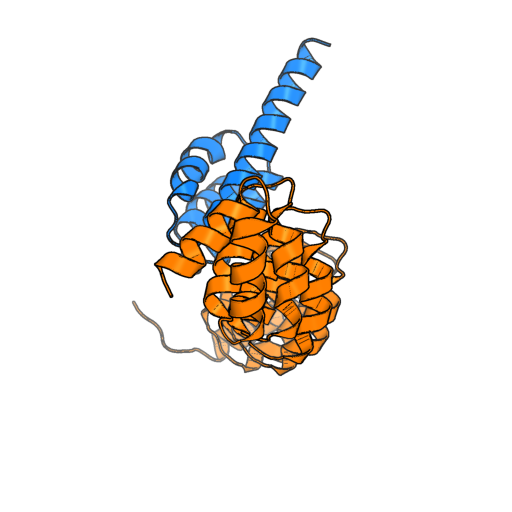 1298 C CA . LEU B 2 100 ? 36.600 7.365 11.003 1.00 27.73 100 LEU B CA 1
ATOM 1299 C C . LEU B 2 100 ? 38.078 6.969 10.829 1.00 30.96 100 LEU B C 1
ATOM 1300 O O . LEU B 2 100 ? 38.428 5.818 11.049 1.00 29.16 100 LEU B O 1
ATOM 1305 N N . GLY B 2 101 ? 38.932 7.915 10.461 1.00 27.64 101 GLY B N 1
ATOM 1306 C CA . GLY B 2 101 ? 40.361 7.625 10.354 1.00 27.57 101 GLY B CA 1
ATOM 1307 C C . GLY B 2 101 ? 40.950 7.281 11.710 1.00 31.70 101 GLY B C 1
ATOM 1308 O O . GLY B 2 101 ? 41.791 6.382 11.815 1.00 29.69 101 GLY B O 1
ATOM 1309 N N . GLN B 2 102 ? 40.517 8.014 12.755 1.00 27.04 102 GLN B N 1
ATOM 1310 C CA . GLN B 2 102 ? 40.947 7.786 14.154 1.00 28.89 102 GLN B CA 1
ATOM 1311 C C . GLN B 2 102 ? 40.524 6.412 14.657 1.00 34.52 102 GLN B C 1
ATOM 1312 O O . GLN B 2 102 ? 41.312 5.710 15.296 1.00 35.32 102 GLN B O 1
ATOM 1318 N N . ILE B 2 103 ? 39.298 6.012 14.356 1.00 30.98 103 ILE B N 1
ATOM 1319 C CA . ILE B 2 103 ? 38.815 4.672 14.757 1.00 30.44 103 ILE B CA 1
ATOM 1320 C C . ILE B 2 103 ? 39.592 3.564 14.024 1.00 34.89 103 ILE B C 1
ATOM 1321 O O . ILE B 2 103 ? 39.966 2.551 14.628 1.00 35.13 103 ILE B O 1
ATOM 1326 N N . GLY B 2 104 ? 39.868 3.787 12.741 1.00 30.76 104 GLY B N 1
ATOM 1327 C CA . GLY B 2 104 ? 40.692 2.889 11.942 1.00 30.81 104 GLY B CA 1
ATOM 1328 C C . GLY B 2 104 ? 40.001 1.612 11.520 1.00 35.66 104 GLY B C 1
ATOM 1329 O O . GLY B 2 104 ? 40.669 0.653 11.154 1.00 35.28 104 GLY B O 1
ATOM 1330 N N . ASP B 2 105 ? 38.677 1.599 11.524 1.00 31.82 105 ASP B N 1
ATOM 1331 C CA . ASP B 2 105 ? 37.935 0.401 11.105 1.00 32.95 105 ASP B CA 1
ATOM 1332 C C . ASP B 2 105 ? 37.797 0.413 9.560 1.00 37.16 105 ASP B C 1
ATOM 1333 O O . ASP B 2 105 ? 37.320 1.395 9.005 1.00 35.08 105 ASP B O 1
ATOM 1338 N N . GLU B 2 106 ? 38.214 -0.684 8.896 1.00 35.19 106 GLU B N 1
ATOM 1339 C CA . GLU B 2 106 ? 38.173 -0.858 7.425 1.00 36.25 106 GLU B CA 1
ATOM 1340 C C . GLU B 2 106 ? 36.790 -0.740 6.763 1.00 39.28 106 GLU B C 1
ATOM 1341 O O . GLU B 2 106 ? 36.734 -0.550 5.553 1.00 38.68 106 GLU B O 1
ATOM 1347 N N . ARG B 2 107 ? 35.676 -0.825 7.529 1.00 34.18 107 ARG B N 1
ATOM 1348 C CA . ARG B 2 107 ? 34.344 -0.633 6.924 1.00 33.14 107 ARG B CA 1
ATOM 1349 C C . ARG B 2 107 ? 34.206 0.793 6.371 1.00 36.00 107 ARG B C 1
ATOM 1350 O O . ARG B 2 107 ? 33.327 1.075 5.540 1.00 33.35 107 ARG B O 1
ATOM 1358 N N . ALA B 2 108 ? 35.059 1.710 6.866 1.00 30.84 108 ALA B N 1
ATOM 1359 C CA . ALA B 2 108 ? 35.039 3.116 6.435 1.00 30.40 108 ALA B CA 1
ATOM 1360 C C . ALA B 2 108 ? 35.792 3.364 5.098 1.00 33.89 108 ALA B C 1
ATOM 1361 O O . ALA B 2 108 ? 35.693 4.449 4.546 1.00 33.64 108 ALA B O 1
ATOM 1363 N N . VAL B 2 109 ? 36.604 2.407 4.626 1.00 31.55 109 VAL B N 1
ATOM 1364 C CA . VAL B 2 109 ? 37.416 2.570 3.402 1.00 31.10 109 VAL B CA 1
ATOM 1365 C C . VAL B 2 109 ? 36.632 2.989 2.170 1.00 36.11 109 VAL B C 1
ATOM 1366 O O . VAL B 2 109 ? 36.985 3.995 1.546 1.00 35.87 109 VAL B O 1
ATOM 1370 N N . GLU B 2 110 ? 35.526 2.288 1.858 1.00 33.65 110 GLU B N 1
ATOM 1371 C CA . GLU B 2 110 ? 34.712 2.611 0.667 1.00 32.86 110 GLU B CA 1
ATOM 1372 C C . GLU B 2 110 ? 33.929 3.907 0.810 1.00 35.30 110 GLU B C 1
ATOM 1373 O O . GLU B 2 110 ? 34.040 4.736 -0.082 1.00 34.60 110 GLU B O 1
ATOM 1379 N N . PRO B 2 111 ? 33.249 4.202 1.949 1.00 32.39 111 PRO B N 1
ATOM 1380 C CA . PRO B 2 111 ? 32.618 5.526 2.085 1.00 31.78 111 PRO B CA 1
ATOM 1381 C C . PRO B 2 111 ? 33.671 6.663 2.049 1.00 34.62 111 PRO B C 1
ATOM 1382 O O . PRO B 2 111 ? 33.378 7.719 1.487 1.00 35.36 111 PRO B O 1
ATOM 1386 N N . LEU B 2 112 ? 34.910 6.433 2.580 1.00 30.06 112 LEU B N 1
ATOM 1387 C CA . LEU B 2 112 ? 35.999 7.436 2.511 1.00 27.93 112 LEU B CA 1
ATOM 1388 C C . LEU B 2 112 ? 36.517 7.645 1.082 1.00 32.51 112 LEU B C 1
ATOM 1389 O O . LEU B 2 112 ? 36.795 8.773 0.692 1.00 31.41 112 LEU B O 1
ATOM 1394 N N . ILE B 2 113 ? 36.634 6.564 0.291 1.00 29.89 113 ILE B N 1
ATOM 1395 C CA . ILE B 2 113 ? 37.012 6.668 -1.137 1.00 29.66 113 ILE B CA 1
ATOM 1396 C C . ILE B 2 113 ? 35.972 7.549 -1.862 1.00 34.74 113 ILE B C 1
ATOM 1397 O O . ILE B 2 113 ? 36.340 8.410 -2.655 1.00 35.76 113 ILE B O 1
ATOM 1402 N N . LYS B 2 114 ? 34.702 7.422 -1.505 1.00 33.84 114 LYS B N 1
ATOM 1403 C CA . LYS B 2 114 ? 33.679 8.287 -2.097 1.00 35.87 114 LYS B CA 1
ATOM 1404 C C . LYS B 2 114 ? 33.880 9.729 -1.643 1.00 40.77 114 LYS B C 1
ATOM 1405 O O . LYS B 2 114 ? 33.686 10.648 -2.445 1.00 41.72 114 LYS B O 1
ATOM 1411 N N . ALA B 2 115 ? 34.258 9.940 -0.355 1.00 35.06 115 ALA B N 1
ATOM 1412 C CA . ALA B 2 115 ? 34.454 11.289 0.191 1.00 33.36 115 ALA B CA 1
ATOM 1413 C C . ALA B 2 115 ? 35.665 11.988 -0.404 1.00 36.94 115 ALA B C 1
ATOM 1414 O O . ALA B 2 115 ? 35.747 13.207 -0.338 1.00 36.59 115 ALA B O 1
ATOM 1416 N N . LEU B 2 116 ? 36.586 11.242 -1.024 1.00 35.68 116 LEU B N 1
ATOM 1417 C CA . LEU B 2 116 ? 37.726 11.837 -1.720 1.00 36.02 116 LEU B CA 1
ATOM 1418 C C . LEU B 2 116 ? 37.231 12.667 -2.930 1.00 39.88 116 LEU B C 1
ATOM 1419 O O . LEU B 2 116 ? 38.014 13.402 -3.508 1.00 39.30 116 LEU B O 1
ATOM 1424 N N . LYS B 2 117 ? 35.954 12.503 -3.328 1.00 35.24 117 LYS B N 1
ATOM 1425 C CA . LYS B 2 117 ? 35.353 13.192 -4.453 1.00 35.33 117 LYS B CA 1
ATOM 1426 C C . LYS B 2 117 ? 34.374 14.243 -3.976 1.00 38.52 117 LYS B C 1
ATOM 1427 O O . LYS B 2 117 ? 33.597 14.767 -4.770 1.00 37.30 117 LYS B O 1
ATOM 1433 N N . ASP B 2 118 ? 34.409 14.579 -2.679 1.00 33.28 118 ASP B N 1
ATOM 1434 C CA . ASP B 2 118 ? 33.516 15.594 -2.124 1.00 31.93 118 ASP B CA 1
ATOM 1435 C C . ASP B 2 118 ? 33.664 16.928 -2.823 1.00 36.34 118 ASP B C 1
ATOM 1436 O O . ASP B 2 118 ? 34.739 17.236 -3.327 1.00 35.03 118 ASP B O 1
ATOM 1441 N N . GLU B 2 119 ? 32.595 17.748 -2.820 1.00 37.16 119 GLU B N 1
ATOM 1442 C CA . GLU B 2 119 ? 32.605 19.098 -3.412 1.00 37.73 119 GLU B CA 1
ATOM 1443 C C . GLU B 2 119 ? 33.535 20.063 -2.603 1.00 40.56 119 GLU B C 1
ATOM 1444 O O . GLU B 2 119 ? 34.098 21.015 -3.179 1.00 40.36 119 GLU B O 1
ATOM 1450 N N . ASP B 2 120 ? 33.695 19.815 -1.276 1.00 34.54 120 ASP B N 1
ATOM 1451 C CA . ASP B 2 120 ? 34.536 20.664 -0.401 1.00 32.41 120 ASP B CA 1
ATOM 1452 C C . ASP B 2 120 ? 35.956 20.164 -0.283 1.00 34.06 120 ASP B C 1
ATOM 1453 O O . ASP B 2 120 ? 36.163 19.048 0.180 1.00 32.01 120 ASP B O 1
ATOM 1458 N N . TRP B 2 121 ? 36.932 21.022 -0.609 1.00 30.42 121 TRP B N 1
ATOM 1459 C CA . TRP B 2 121 ? 38.348 20.717 -0.528 1.00 31.50 121 TRP B CA 1
ATOM 1460 C C . TRP B 2 121 ? 38.792 20.184 0.884 1.00 35.34 121 TRP B C 1
ATOM 1461 O O . TRP B 2 121 ? 39.621 19.264 0.972 1.00 34.93 121 TRP B O 1
ATOM 1472 N N . PHE B 2 122 ? 38.204 20.721 1.956 1.00 32.27 122 PHE B N 1
ATOM 1473 C CA . PHE B 2 122 ? 38.534 20.378 3.344 1.00 31.34 122 PHE B CA 1
ATOM 1474 C C . PHE B 2 122 ? 38.031 18.990 3.711 1.00 34.74 122 PHE B C 1
ATOM 1475 O O . PHE B 2 122 ? 38.607 18.333 4.565 1.00 32.84 122 PHE B O 1
ATOM 1483 N N . VAL B 2 123 ? 36.963 18.540 3.062 1.00 32.46 123 VAL B N 1
ATOM 1484 C CA . VAL B 2 123 ? 36.449 17.179 3.260 1.00 31.13 123 VAL B CA 1
ATOM 1485 C C . VAL B 2 123 ? 37.391 16.211 2.517 1.00 33.82 123 VAL B C 1
ATOM 1486 O O . VAL B 2 123 ? 37.729 15.151 3.059 1.00 33.47 123 VAL B O 1
ATOM 1490 N N . ARG B 2 124 ? 37.818 16.573 1.290 1.00 30.41 124 ARG B N 1
ATOM 1491 C CA . ARG B 2 124 ? 38.707 15.694 0.506 1.00 31.07 124 ARG B CA 1
ATOM 1492 C C . ARG B 2 124 ? 40.029 15.437 1.206 1.00 32.99 124 ARG B C 1
ATOM 1493 O O . ARG B 2 124 ? 40.562 14.334 1.110 1.00 29.60 124 ARG B O 1
ATOM 1501 N N . ILE B 2 125 ? 40.590 16.465 1.877 1.00 31.01 125 ILE B N 1
ATOM 1502 C CA . ILE B 2 125 ? 41.844 16.295 2.640 1.00 29.62 125 ILE B CA 1
ATOM 1503 C C . ILE B 2 125 ? 41.597 15.296 3.782 1.00 30.93 125 ILE B C 1
ATOM 1504 O O . ILE B 2 125 ? 42.398 14.377 4.021 1.00 29.43 125 ILE B O 1
ATOM 1509 N N . ALA B 2 126 ? 40.501 15.490 4.505 1.00 28.39 126 ALA B N 1
ATOM 1510 C CA . ALA B 2 126 ? 40.209 14.633 5.646 1.00 28.30 126 ALA B CA 1
ATOM 1511 C C . ALA B 2 126 ? 39.964 13.183 5.209 1.00 33.23 126 ALA B C 1
ATOM 1512 O O . ALA B 2 126 ? 40.391 12.283 5.903 1.00 33.66 126 ALA B O 1
ATOM 1514 N N . ALA B 2 127 ? 39.360 12.955 4.019 1.00 31.12 127 ALA B N 1
ATOM 1515 C CA . ALA B 2 127 ? 39.144 11.582 3.487 1.00 28.24 127 ALA B CA 1
ATOM 1516 C C . ALA B 2 127 ? 40.498 10.959 3.126 1.00 30.32 127 ALA B C 1
ATOM 1517 O O . ALA B 2 127 ? 40.722 9.792 3.403 1.00 29.69 127 ALA B O 1
ATOM 1519 N N . ALA B 2 128 ? 41.412 11.739 2.496 1.00 27.73 128 ALA B N 1
ATOM 1520 C CA . ALA B 2 128 ? 42.743 11.239 2.104 1.00 26.82 128 ALA B CA 1
ATOM 1521 C C . ALA B 2 128 ? 43.530 10.895 3.364 1.00 32.90 128 ALA B C 1
ATOM 1522 O O . ALA B 2 128 ? 44.178 9.844 3.440 1.00 33.52 128 ALA B O 1
ATOM 1524 N N . PHE B 2 129 ? 43.503 11.798 4.345 1.00 30.34 129 PHE B N 1
ATOM 1525 C CA . PHE B 2 129 ? 44.206 11.563 5.609 1.00 29.76 129 PHE B CA 1
ATOM 1526 C C . PHE B 2 129 ? 43.681 10.302 6.303 1.00 32.08 129 PHE B C 1
ATOM 1527 O O . PHE B 2 129 ? 44.466 9.425 6.676 1.00 34.67 129 PHE B O 1
ATOM 1535 N N . ALA B 2 130 ? 42.371 10.151 6.388 1.00 28.81 130 ALA B N 1
ATOM 1536 C CA . ALA B 2 130 ? 41.759 8.959 7.013 1.00 28.48 130 ALA B CA 1
ATOM 1537 C C . ALA B 2 130 ? 42.128 7.682 6.269 1.00 32.73 130 ALA B C 1
ATOM 1538 O O . ALA B 2 130 ? 42.391 6.658 6.894 1.00 32.23 130 ALA B O 1
ATOM 1540 N N . LEU B 2 131 ? 42.205 7.737 4.936 1.00 30.38 131 LEU B N 1
ATOM 1541 C CA . LEU B 2 131 ? 42.625 6.568 4.168 1.00 28.76 131 LEU B CA 1
ATOM 1542 C C . LEU B 2 131 ? 44.071 6.206 4.432 1.00 31.96 131 LEU B C 1
ATOM 1543 O O . LEU B 2 131 ? 44.377 5.020 4.559 1.00 30.84 131 LEU B O 1
ATOM 1548 N N . GLY B 2 132 ? 44.942 7.212 4.548 1.00 2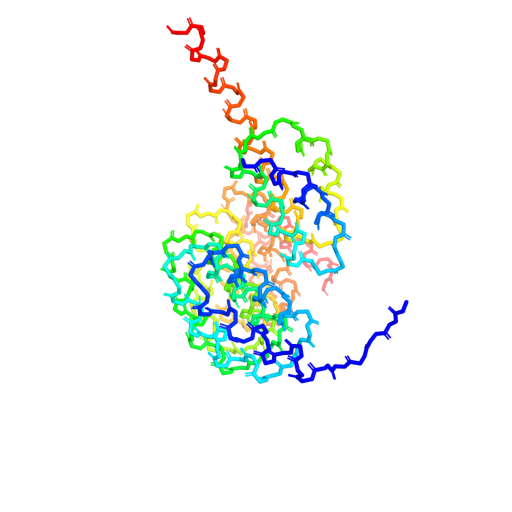8.85 132 GLY B N 1
ATOM 1549 C CA . GLY B 2 132 ? 46.350 6.989 4.906 1.00 28.25 132 GLY B CA 1
ATOM 1550 C C . GLY B 2 132 ? 46.519 6.325 6.268 1.00 34.79 132 GLY B C 1
ATOM 1551 O O . GLY B 2 132 ? 47.372 5.438 6.451 1.00 36.04 132 GLY B O 1
ATOM 1552 N N . GLU B 2 133 ? 45.648 6.678 7.217 1.00 30.31 133 GLU B N 1
ATOM 1553 C CA . GLU B 2 133 ? 45.637 6.110 8.576 1.00 29.40 133 GLU B CA 1
ATOM 1554 C C . GLU B 2 133 ? 45.189 4.670 8.568 1.00 37.15 133 GLU B C 1
ATOM 1555 O O . GLU B 2 133 ? 45.788 3.839 9.251 1.00 37.71 133 GLU B O 1
ATOM 1561 N N . ILE B 2 134 ? 44.100 4.372 7.831 1.00 33.48 134 ILE B N 1
ATOM 1562 C CA . ILE B 2 134 ? 43.614 2.993 7.746 1.00 32.30 134 ILE B CA 1
ATOM 1563 C C . ILE B 2 134 ? 44.636 2.099 7.041 1.00 38.08 134 ILE B C 1
ATOM 1564 O O . ILE B 2 134 ? 44.848 0.987 7.488 1.00 37.84 134 ILE B O 1
ATOM 1569 N N . GLY B 2 135 ? 45.339 2.629 6.037 1.00 36.53 135 GLY B N 1
ATOM 1570 C CA . GLY B 2 135 ? 46.404 1.903 5.336 1.00 36.25 135 GLY B CA 1
ATOM 1571 C C . GLY B 2 135 ? 45.952 0.816 4.373 1.00 38.09 135 GLY B C 1
ATOM 1572 O O . GLY B 2 135 ? 46.774 0.014 3.921 1.00 35.60 135 GLY B O 1
ATOM 1573 N N . ASP B 2 136 ? 44.648 0.793 4.022 1.00 33.23 136 ASP B N 1
ATOM 1574 C CA . ASP B 2 136 ? 44.090 -0.202 3.098 1.00 33.04 136 ASP B CA 1
ATOM 1575 C C . ASP B 2 136 ? 44.369 0.139 1.609 1.00 38.14 136 ASP B C 1
ATOM 1576 O O . ASP B 2 136 ? 44.068 1.242 1.157 1.00 34.95 136 ASP B O 1
ATOM 1581 N N . GLU B 2 137 ? 44.962 -0.824 0.876 1.00 38.53 137 GLU B N 1
ATOM 1582 C CA . GLU B 2 137 ? 45.390 -0.765 -0.547 1.00 40.52 137 GLU B CA 1
ATOM 1583 C C . GLU B 2 137 ? 44.295 -0.394 -1.526 1.00 43.07 137 GLU B C 1
ATOM 1584 O O . GLU B 2 137 ? 44.603 0.098 -2.614 1.00 43.18 137 GLU B O 1
ATOM 1590 N N . ARG B 2 138 ? 43.025 -0.670 -1.177 1.00 38.05 138 ARG B N 1
ATOM 1591 C CA . ARG B 2 138 ? 41.894 -0.311 -2.025 1.00 37.79 138 ARG B CA 1
ATOM 1592 C C . ARG B 2 138 ? 41.876 1.182 -2.371 1.00 41.62 138 ARG B C 1
ATOM 1593 O O . ARG B 2 138 ? 41.329 1.557 -3.415 1.00 40.59 138 ARG B O 1
ATOM 1601 N N . ALA B 2 139 ? 42.468 2.025 -1.483 1.00 35.60 139 ALA B N 1
ATOM 1602 C CA . ALA B 2 139 ? 42.564 3.481 -1.606 1.00 33.61 139 ALA B CA 1
ATOM 1603 C C . ALA B 2 139 ? 43.599 3.993 -2.645 1.00 35.29 139 ALA B C 1
ATOM 1604 O O . ALA B 2 139 ? 43.556 5.169 -2.997 1.00 33.55 139 ALA B O 1
ATOM 1606 N N . VAL B 2 140 ? 44.568 3.163 -3.061 1.00 32.03 140 VAL B N 1
ATOM 1607 C CA . VAL B 2 140 ? 45.679 3.528 -3.966 1.00 31.64 140 VAL B CA 1
ATOM 1608 C C . VAL B 2 140 ? 45.266 4.232 -5.277 1.00 35.44 140 VAL B C 1
ATOM 1609 O O . VAL B 2 140 ? 45.722 5.346 -5.543 1.00 33.05 140 VAL B O 1
ATOM 1613 N N . GLU B 2 141 ? 44.449 3.570 -6.122 1.00 32.42 141 GLU B N 1
ATOM 1614 C CA . GLU B 2 141 ? 44.053 4.169 -7.397 1.00 31.53 141 GLU B CA 1
ATOM 1615 C C . GLU B 2 141 ? 43.191 5.426 -7.136 1.00 36.22 141 GLU B C 1
ATOM 1616 O O . GLU B 2 141 ? 43.514 6.477 -7.699 1.00 35.16 141 GLU B O 1
ATOM 1622 N N . PRO B 2 142 ? 42.196 5.408 -6.193 1.00 33.13 142 PRO B N 1
ATOM 1623 C CA . PRO B 2 142 ? 41.472 6.652 -5.892 1.00 31.72 142 PRO B CA 1
ATOM 1624 C C . PRO B 2 142 ? 42.409 7.776 -5.441 1.00 35.52 142 PRO B C 1
ATOM 1625 O O . PRO B 2 142 ? 42.169 8.921 -5.818 1.00 33.86 142 PRO B O 1
ATOM 1629 N N . LEU B 2 143 ? 43.472 7.450 -4.639 1.00 32.20 143 LEU B N 1
ATOM 1630 C CA . LEU B 2 143 ? 44.440 8.457 -4.189 1.00 31.61 143 LEU B CA 1
ATOM 1631 C C . LEU B 2 143 ? 45.301 8.962 -5.339 1.00 34.44 143 LEU B C 1
ATOM 1632 O O . LEU B 2 143 ? 45.602 10.141 -5.362 1.00 32.13 143 LEU B O 1
ATOM 1637 N N . ILE B 2 144 ? 45.741 8.071 -6.251 1.00 32.55 144 ILE B N 1
ATOM 1638 C CA . ILE B 2 144 ? 46.508 8.463 -7.439 1.00 32.94 144 ILE B CA 1
ATOM 1639 C C . ILE B 2 144 ? 45.675 9.461 -8.276 1.00 35.44 144 ILE B C 1
ATOM 1640 O O . ILE B 2 144 ? 46.188 10.496 -8.677 1.00 35.30 144 ILE B O 1
ATOM 1645 N N . LYS B 2 145 ? 44.378 9.225 -8.398 1.00 31.73 145 LYS B N 1
ATOM 1646 C CA . LYS B 2 145 ? 43.469 10.134 -9.096 1.00 32.78 145 LYS B CA 1
ATOM 1647 C C . LYS B 2 145 ? 43.376 11.528 -8.429 1.00 37.60 145 LYS B C 1
ATOM 1648 O O . LYS B 2 145 ? 43.279 12.537 -9.127 1.00 35.54 145 LYS B O 1
ATOM 1654 N N . ALA B 2 146 ? 43.398 11.580 -7.072 1.00 34.94 146 ALA B N 1
ATOM 1655 C CA . ALA B 2 146 ? 43.322 12.823 -6.275 1.00 33.41 146 ALA B CA 1
ATOM 1656 C C . ALA B 2 146 ? 44.607 13.641 -6.382 1.00 36.15 146 ALA B C 1
ATOM 1657 O O . ALA B 2 146 ? 44.622 14.808 -5.979 1.00 35.55 146 ALA B O 1
ATOM 1659 N N . LEU B 2 147 ? 45.666 13.049 -6.967 1.00 32.86 147 LEU B N 1
ATOM 1660 C CA . LEU B 2 147 ? 46.909 13.774 -7.256 1.00 33.57 147 LEU B CA 1
ATOM 1661 C C . LEU B 2 147 ? 46.698 14.845 -8.342 1.00 39.01 147 LEU B C 1
ATOM 1662 O O . LEU B 2 147 ? 47.566 15.695 -8.525 1.00 40.01 147 LEU B O 1
ATOM 1667 N N . LYS B 2 148 ? 45.530 14.822 -9.025 1.00 34.97 148 LYS B N 1
ATOM 1668 C CA . LYS B 2 148 ? 45.104 15.768 -10.061 1.00 34.43 148 LYS B CA 1
ATOM 1669 C C . LYS B 2 148 ? 44.048 16.704 -9.502 1.00 38.89 148 LYS B C 1
ATOM 1670 O O . LYS B 2 148 ? 43.441 17.453 -10.259 1.00 38.23 148 LYS B O 1
ATOM 1676 N N . ASP B 2 149 ? 43.850 16.713 -8.166 1.00 34.86 149 ASP B N 1
ATOM 1677 C CA . ASP B 2 149 ? 42.865 17.613 -7.592 1.00 34.48 149 ASP B CA 1
ATOM 1678 C C . ASP B 2 149 ? 43.159 19.068 -7.918 1.00 41.66 149 ASP B C 1
ATOM 1679 O O . ASP B 2 149 ? 44.309 19.442 -8.061 1.00 42.36 149 ASP B O 1
ATOM 1684 N N . GLU B 2 150 ? 42.122 19.894 -8.013 1.00 41.49 150 GLU B N 1
ATOM 1685 C CA . GLU B 2 150 ? 42.281 21.321 -8.283 1.00 41.97 150 GLU B CA 1
ATOM 1686 C C . GLU B 2 150 ? 42.961 22.033 -7.109 1.00 45.56 150 GLU B C 1
ATOM 1687 O O . GLU B 2 150 ? 43.647 23.040 -7.302 1.00 45.82 150 GLU B O 1
ATOM 1693 N N . ASP B 2 151 ? 42.812 21.476 -5.893 1.00 39.94 151 ASP B N 1
ATOM 1694 C CA . ASP B 2 151 ? 43.394 22.032 -4.665 1.00 37.95 151 ASP B CA 1
ATOM 1695 C C . ASP B 2 151 ? 44.711 21.370 -4.290 1.00 40.32 151 ASP B C 1
ATOM 1696 O O . ASP B 2 151 ? 44.791 20.148 -4.170 1.00 40.34 151 ASP B O 1
ATOM 1701 N N . GLY B 2 152 ? 45.737 22.201 -4.122 1.00 36.87 152 GLY B N 1
ATOM 1702 C CA . GLY B 2 152 ? 47.087 21.783 -3.769 1.00 36.72 152 GLY B CA 1
ATOM 1703 C C . GLY B 2 152 ? 47.219 21.042 -2.458 1.00 40.36 152 GLY B C 1
ATOM 1704 O O . GLY B 2 152 ? 48.033 20.120 -2.356 1.00 39.37 152 GLY B O 1
ATOM 1705 N N . TRP B 2 153 ? 46.420 21.428 -1.449 1.00 39.44 153 TRP B N 1
ATOM 1706 C CA . TRP B 2 153 ? 46.442 20.776 -0.133 1.00 40.08 153 TRP B CA 1
ATOM 1707 C C . TRP B 2 153 ? 45.780 19.394 -0.254 1.00 41.77 153 TRP B C 1
ATOM 1708 O O . TRP B 2 153 ? 46.289 18.431 0.327 1.00 42.34 153 TRP B O 1
ATOM 1719 N N . VAL B 2 154 ? 44.701 19.274 -1.076 1.00 35.91 154 VAL B N 1
ATOM 1720 C CA . VAL B 2 154 ? 44.118 17.954 -1.389 1.00 34.12 154 VAL B CA 1
ATOM 1721 C C . VAL B 2 154 ? 45.200 17.093 -2.090 1.00 39.50 154 VAL B C 1
ATOM 1722 O O . VAL B 2 154 ? 45.408 15.946 -1.702 1.00 38.75 154 VAL B O 1
ATOM 1726 N N . ARG B 2 155 ? 45.918 17.663 -3.098 1.00 37.44 155 ARG B N 1
ATOM 1727 C CA . ARG B 2 155 ? 46.967 16.928 -3.816 1.00 36.60 155 ARG B CA 1
ATOM 1728 C C . ARG B 2 155 ? 48.066 16.425 -2.881 1.00 38.25 155 ARG B C 1
ATOM 1729 O O . ARG B 2 155 ? 48.481 15.278 -3.001 1.00 38.04 155 ARG B O 1
ATOM 1737 N N . GLN B 2 156 ? 48.532 17.261 -1.941 1.00 35.84 156 GLN B N 1
ATOM 1738 C CA . GLN B 2 156 ? 49.569 16.842 -0.989 1.00 34.30 156 GLN B CA 1
ATOM 1739 C C . GLN B 2 156 ? 49.015 15.796 -0.029 1.00 37.61 156 GLN B C 1
ATOM 1740 O O . GLN B 2 156 ? 49.711 14.835 0.307 1.00 38.19 156 GLN B O 1
ATOM 1746 N N . SER B 2 157 ? 47.774 15.973 0.428 1.00 35.03 157 SER B N 1
ATOM 1747 C CA . SER B 2 157 ? 47.172 14.985 1.334 1.00 35.63 157 SER B CA 1
ATOM 1748 C C . SER B 2 157 ? 47.104 13.606 0.672 1.00 36.66 157 SER B C 1
ATOM 1749 O O . SER B 2 157 ? 47.450 12.620 1.313 1.00 37.30 157 SER B O 1
ATOM 1752 N N . ALA B 2 158 ? 46.755 13.541 -0.632 1.00 32.53 158 ALA B N 1
ATOM 1753 C CA . ALA B 2 158 ? 46.699 12.249 -1.332 1.00 31.90 158 ALA B CA 1
ATOM 1754 C C . ALA B 2 158 ? 48.083 11.687 -1.443 1.00 33.21 158 ALA B C 1
ATOM 1755 O O . ALA B 2 158 ? 48.255 10.490 -1.277 1.00 31.35 158 ALA B O 1
ATOM 1757 N N . ALA B 2 159 ? 49.090 12.546 -1.719 1.00 32.29 159 ALA B N 1
ATOM 1758 C CA . ALA B 2 159 ? 50.487 12.098 -1.808 1.00 32.71 159 ALA B CA 1
ATOM 1759 C C . ALA B 2 159 ? 50.964 11.575 -0.429 1.00 36.45 159 ALA B C 1
ATOM 1760 O O . ALA B 2 159 ? 51.619 10.535 -0.367 1.00 35.07 159 ALA B O 1
ATOM 1762 N N . ASP B 2 160 ? 50.616 12.286 0.673 1.00 32.79 160 ASP B N 1
ATOM 1763 C CA . ASP B 2 160 ? 51.012 11.843 2.022 1.00 32.54 160 ASP B CA 1
ATOM 1764 C C . ASP B 2 160 ? 50.372 10.491 2.360 1.00 37.86 160 ASP B C 1
ATOM 1765 O O . ASP B 2 160 ? 51.045 9.602 2.888 1.00 37.86 160 ASP B O 1
ATOM 1770 N N . ALA B 2 161 ? 49.089 10.315 1.991 1.00 33.77 161 ALA B N 1
ATOM 1771 C CA . ALA B 2 161 ? 48.375 9.042 2.250 1.00 32.80 161 ALA B CA 1
ATOM 1772 C C . ALA B 2 161 ? 48.948 7.857 1.489 1.00 36.12 161 ALA B C 1
ATOM 1773 O O . ALA B 2 161 ? 48.945 6.731 2.002 1.00 36.96 161 ALA B O 1
ATOM 1775 N N . LEU B 2 162 ? 49.435 8.089 0.251 1.00 33.63 162 LEU B N 1
ATOM 1776 C CA . LEU B 2 162 ? 50.113 7.041 -0.539 1.00 31.25 162 LEU B CA 1
ATOM 1777 C C . LEU B 2 162 ? 51.390 6.592 0.151 1.00 35.77 162 LEU B C 1
ATOM 1778 O O . LEU B 2 162 ? 51.697 5.399 0.144 1.00 35.30 162 LEU B O 1
ATOM 1783 N N . GLY B 2 163 ? 52.109 7.540 0.761 1.00 35.01 163 GLY B N 1
ATOM 1784 C CA . GLY B 2 163 ? 53.330 7.223 1.498 1.00 36.01 163 GLY B CA 1
ATOM 1785 C C . GLY B 2 163 ? 53.031 6.339 2.701 1.00 42.27 163 GLY B C 1
ATOM 1786 O O . GLY B 2 163 ? 53.811 5.448 3.027 1.00 43.44 163 GLY B O 1
ATOM 1787 N N . GLU B 2 164 ? 51.871 6.560 3.338 1.00 39.94 164 GLU B N 1
ATOM 1788 C CA . GLU B 2 164 ? 51.383 5.819 4.519 1.00 39.37 164 GLU B CA 1
ATOM 1789 C C . GLU B 2 164 ? 50.989 4.394 4.202 1.00 44.03 164 GLU B C 1
ATOM 1790 O O . GLU B 2 164 ? 51.231 3.511 5.002 1.00 43.37 164 GLU B O 1
ATOM 1796 N N . ILE B 2 165 ? 50.346 4.162 3.059 1.00 42.24 165 ILE B N 1
ATOM 1797 C CA . ILE B 2 165 ? 49.867 2.838 2.669 1.00 41.24 165 ILE B CA 1
ATOM 1798 C C . ILE B 2 165 ? 51.006 1.921 2.273 1.00 47.39 165 ILE B C 1
ATOM 1799 O O . ILE B 2 165 ? 51.017 0.761 2.700 1.00 47.12 165 ILE B O 1
ATOM 1804 N N . GLY B 2 166 ? 51.934 2.416 1.443 1.00 45.79 166 GLY B N 1
ATOM 1805 C CA . GLY B 2 166 ? 53.047 1.609 0.951 1.00 45.51 166 GLY B CA 1
ATOM 1806 C C . GLY B 2 166 ? 52.564 0.348 0.243 1.00 51.37 166 GLY B C 1
ATOM 1807 O O . GLY B 2 166 ? 51.432 0.310 -0.255 1.00 51.65 166 GLY B O 1
ATOM 1808 N N . GLY B 2 167 ? 53.384 -0.701 0.254 1.00 47.57 167 GLY B N 1
ATOM 1809 C CA . GLY B 2 167 ? 53.050 -1.964 -0.397 1.00 48.18 167 GLY B CA 1
ATOM 1810 C C . GLY B 2 167 ? 53.329 -2.012 -1.902 1.00 52.57 167 GLY B C 1
ATOM 1811 O O . GLY B 2 167 ? 53.718 -1.002 -2.511 1.00 52.28 167 GLY B O 1
ATOM 1812 N N . GLU B 2 168 ? 53.123 -3.207 -2.500 1.00 47.30 168 GLU B N 1
ATOM 1813 C CA . GLU B 2 168 ? 53.369 -3.524 -3.915 1.00 47.57 168 GLU B CA 1
ATOM 1814 C C . GLU B 2 168 ? 52.485 -2.771 -4.910 1.00 50.14 168 GLU B C 1
ATOM 1815 O O . GLU B 2 168 ? 52.946 -2.458 -6.019 1.00 49.20 168 GLU B O 1
ATOM 1821 N N . ARG B 2 169 ? 51.226 -2.490 -4.537 1.00 44.69 169 ARG B N 1
ATOM 1822 C CA . ARG B 2 169 ? 50.305 -1.756 -5.409 1.00 43.50 169 ARG B CA 1
ATOM 1823 C C . ARG B 2 169 ? 50.767 -0.308 -5.519 1.00 46.12 169 ARG B C 1
ATOM 1824 O O . ARG B 2 169 ? 50.839 0.212 -6.641 1.00 44.90 169 ARG B O 1
ATOM 1832 N N . VAL B 2 170 ? 51.145 0.324 -4.378 1.00 41.50 170 VAL B N 1
ATOM 1833 C CA . VAL B 2 170 ? 51.662 1.712 -4.386 1.00 40.61 170 VAL B CA 1
ATOM 1834 C C . VAL B 2 170 ? 52.993 1.763 -5.161 1.00 42.58 170 VAL B C 1
ATOM 1835 O O . VAL B 2 170 ? 53.188 2.671 -5.962 1.00 39.93 170 VAL B O 1
ATOM 1839 N N . ARG B 2 171 ? 53.911 0.809 -4.897 1.00 41.83 171 ARG B N 1
ATOM 1840 C CA . ARG B 2 171 ? 55.222 0.788 -5.553 1.00 43.00 171 ARG B CA 1
ATOM 1841 C C . ARG B 2 171 ? 55.114 0.724 -7.084 1.00 45.82 171 ARG B C 1
ATOM 1842 O O . ARG B 2 171 ? 55.782 1.510 -7.767 1.00 43.84 171 ARG B O 1
ATOM 1850 N N . ALA B 2 172 ? 54.276 -0.214 -7.613 1.00 42.98 172 ALA B N 1
ATOM 1851 C CA . ALA B 2 172 ? 54.051 -0.401 -9.054 1.00 42.35 172 ALA B CA 1
ATOM 1852 C C . ALA B 2 172 ? 53.372 0.819 -9.652 1.00 45.97 172 ALA B C 1
ATOM 1853 O O . ALA B 2 172 ? 53.719 1.232 -10.769 1.00 47.27 172 ALA B O 1
ATOM 1855 N N . ALA B 2 173 ? 52.418 1.413 -8.916 1.00 39.94 173 ALA B N 1
ATOM 1856 C CA . ALA B 2 173 ? 51.727 2.617 -9.384 1.00 39.80 173 ALA B CA 1
ATOM 1857 C C . ALA B 2 173 ? 52.683 3.820 -9.489 1.00 43.37 173 ALA B C 1
ATOM 1858 O O . ALA B 2 173 ? 52.588 4.580 -10.451 1.00 43.41 173 ALA B O 1
ATOM 1860 N N . MET B 2 174 ? 53.585 3.996 -8.492 1.00 40.11 174 MET B N 1
ATOM 1861 C CA . MET B 2 174 ? 54.574 5.088 -8.452 1.00 39.06 174 MET B CA 1
ATOM 1862 C C . MET B 2 174 ? 55.658 4.884 -9.527 1.00 46.44 174 MET B C 1
ATOM 1863 O O . MET B 2 174 ? 56.086 5.860 -10.153 1.00 45.25 174 MET B O 1
ATOM 1868 N N . GLU B 2 175 ? 56.104 3.609 -9.740 1.00 44.93 175 GLU B N 1
ATOM 1869 C CA . GLU B 2 175 ? 57.102 3.275 -10.768 1.00 45.71 175 GLU B CA 1
ATOM 1870 C C . GLU B 2 175 ? 56.593 3.719 -12.139 1.00 48.24 175 GLU B C 1
ATOM 1871 O O . GLU B 2 175 ? 57.352 4.277 -12.932 1.00 48.82 175 GLU B O 1
ATOM 1877 N N . LYS B 2 176 ? 55.302 3.521 -12.395 1.00 44.20 176 LYS B N 1
ATOM 1878 C CA . LYS B 2 176 ? 54.684 3.884 -13.670 1.00 43.83 176 LYS B CA 1
ATOM 1879 C C . LYS B 2 176 ? 54.472 5.394 -13.811 1.00 47.37 176 LYS B C 1
ATOM 1880 O O . LYS B 2 176 ? 54.814 5.973 -14.843 1.00 47.64 176 LYS B O 1
ATOM 1886 N N . LEU B 2 177 ? 53.898 6.021 -12.779 1.00 42.80 177 LEU B N 1
ATOM 1887 C CA . LEU B 2 177 ? 53.578 7.450 -12.718 1.00 42.36 177 LEU B CA 1
ATOM 1888 C C . LEU B 2 177 ? 54.802 8.380 -12.838 1.00 47.58 177 LEU B C 1
ATOM 1889 O O . LEU B 2 177 ? 54.658 9.502 -13.320 1.00 48.12 177 LEU B O 1
ATOM 1894 N N . ALA B 2 178 ? 55.994 7.917 -12.423 1.00 45.45 178 ALA B N 1
ATOM 1895 C CA . ALA B 2 178 ? 57.242 8.680 -12.545 1.00 45.93 178 ALA B CA 1
ATOM 1896 C C . ALA B 2 178 ? 57.615 8.886 -14.027 1.00 52.37 178 ALA B C 1
ATOM 1897 O O . ALA B 2 178 ? 58.339 9.833 -14.340 1.00 52.12 178 ALA B O 1
ATOM 1899 N N . GLU B 2 179 ? 57.083 8.016 -14.928 1.00 49.41 179 GLU B N 1
ATOM 1900 C CA . GLU B 2 179 ? 57.290 8.060 -16.383 1.00 49.09 179 GLU B CA 1
ATOM 1901 C C . GLU B 2 179 ? 56.073 8.546 -17.138 1.00 52.59 179 GLU B C 1
ATOM 1902 O O . GLU B 2 179 ? 56.240 9.307 -18.077 1.00 54.03 179 GLU B O 1
ATOM 1908 N N . THR B 2 180 ? 54.855 8.155 -16.720 1.00 46.23 180 THR B N 1
ATOM 1909 C CA . THR B 2 180 ? 53.602 8.508 -17.401 1.00 45.10 180 THR B CA 1
ATOM 1910 C C . THR B 2 180 ? 52.923 9.754 -16.885 1.00 49.40 180 THR B C 1
ATOM 1911 O O . THR B 2 180 ? 52.007 10.268 -17.538 1.00 50.56 180 THR B O 1
ATOM 1915 N N . GLY B 2 181 ? 53.274 10.176 -15.682 1.00 44.21 181 GLY B N 1
ATOM 1916 C CA . GLY B 2 181 ? 52.605 11.324 -15.090 1.00 43.59 181 GLY B CA 1
ATOM 1917 C C . GLY B 2 181 ? 53.168 12.660 -15.514 1.00 46.44 181 GLY B C 1
ATOM 1918 O O . GLY B 2 181 ? 54.265 12.733 -16.079 1.00 44.94 181 GLY B O 1
ATOM 1919 N N . THR B 2 182 ? 52.391 13.715 -15.233 1.00 43.18 182 THR B N 1
ATOM 1920 C CA . THR B 2 182 ? 52.711 15.117 -15.451 1.00 44.95 182 THR B CA 1
ATOM 1921 C C . THR B 2 182 ? 52.464 15.873 -14.138 1.00 49.60 182 THR B C 1
ATOM 1922 O O . THR B 2 182 ? 51.719 15.395 -13.269 1.00 49.66 182 THR B O 1
ATOM 1926 N N . GLY B 2 183 ? 53.032 17.073 -14.050 1.00 44.81 183 GLY B N 1
ATOM 1927 C CA . GLY B 2 183 ? 52.848 17.983 -12.922 1.00 44.18 183 GLY B CA 1
ATOM 1928 C C . GLY B 2 183 ? 53.250 17.461 -11.565 1.00 46.12 183 GLY B C 1
ATOM 1929 O O . GLY B 2 183 ? 54.318 16.866 -11.402 1.00 46.96 183 GLY B O 1
ATOM 1930 N N . PHE B 2 184 ? 52.388 17.698 -10.581 1.00 42.65 184 PHE B N 1
ATOM 1931 C CA . PHE B 2 184 ? 52.609 17.287 -9.208 1.00 41.77 184 PHE B CA 1
ATOM 1932 C C . PHE B 2 184 ? 52.641 15.786 -9.053 1.00 43.78 184 PHE B C 1
ATOM 1933 O O . PHE B 2 184 ? 53.532 15.276 -8.355 1.00 43.29 184 PHE B O 1
ATOM 1941 N N . ALA B 2 185 ? 51.702 15.058 -9.734 1.00 39.88 185 ALA B N 1
ATOM 1942 C CA . ALA B 2 185 ? 51.626 13.584 -9.673 1.00 38.36 185 ALA B CA 1
ATOM 1943 C C . ALA B 2 185 ? 52.937 12.935 -10.037 1.00 38.92 185 ALA B C 1
ATOM 1944 O O . ALA B 2 185 ? 53.371 12.025 -9.334 1.00 37.15 185 ALA B O 1
ATOM 1946 N N . ARG B 2 186 ? 53.598 13.415 -11.112 1.00 36.77 186 ARG B N 1
ATOM 1947 C CA . ARG B 2 186 ? 54.890 12.868 -11.535 1.00 38.07 186 ARG B CA 1
ATOM 1948 C C . ARG B 2 186 ? 55.960 13.107 -10.457 1.00 45.21 186 ARG B C 1
ATOM 1949 O O . ARG B 2 186 ? 56.737 12.195 -10.162 1.00 45.00 186 ARG B O 1
ATOM 1957 N N . LYS B 2 187 ? 56.000 14.330 -9.874 1.00 44.03 187 LYS B N 1
ATOM 1958 C CA . LYS B 2 187 ? 56.960 14.695 -8.808 1.00 44.59 187 LYS B CA 1
ATOM 1959 C C . LYS B 2 187 ? 56.773 13.770 -7.600 1.00 46.47 187 LYS B C 1
ATOM 1960 O O . LYS B 2 187 ? 57.755 13.258 -7.040 1.00 44.43 187 LYS B O 1
ATOM 1966 N N . VAL B 2 188 ? 55.485 13.511 -7.240 1.00 42.19 188 VAL B N 1
ATOM 1967 C CA . VAL B 2 188 ? 55.107 12.597 -6.146 1.00 40.55 188 VAL B CA 1
ATOM 1968 C C . VAL B 2 188 ? 55.729 11.234 -6.350 1.00 44.10 188 VAL B C 1
ATOM 1969 O O . VAL B 2 188 ? 56.394 10.725 -5.457 1.00 44.27 188 VAL B O 1
ATOM 1973 N N . ALA B 2 189 ? 55.556 10.670 -7.547 1.00 42.54 189 ALA B N 1
ATOM 1974 C CA . ALA B 2 189 ? 56.081 9.357 -7.921 1.00 42.55 189 ALA B CA 1
ATOM 1975 C C . ALA B 2 189 ? 57.607 9.318 -7.892 1.00 47.71 189 ALA B C 1
ATOM 1976 O O . ALA B 2 189 ? 58.176 8.361 -7.369 1.00 48.75 189 ALA B O 1
ATOM 1978 N N . VAL B 2 190 ? 58.270 10.353 -8.444 1.00 46.00 190 VAL B N 1
ATOM 1979 C CA . VAL B 2 190 ? 59.736 10.453 -8.457 1.00 46.77 190 VAL B CA 1
ATOM 1980 C C . VAL B 2 190 ? 60.248 10.509 -7.010 1.00 51.38 190 VAL B C 1
ATOM 1981 O O . VAL B 2 190 ? 61.120 9.707 -6.640 1.00 50.77 190 VAL B O 1
ATOM 1985 N N . ASN B 2 191 ? 59.653 11.398 -6.180 1.00 48.47 191 ASN B N 1
ATOM 1986 C CA . ASN B 2 191 ? 60.048 11.528 -4.768 1.00 48.96 191 ASN B CA 1
ATOM 1987 C C . ASN B 2 191 ? 59.812 10.238 -4.015 1.00 54.87 191 ASN B C 1
ATOM 1988 O O . ASN B 2 191 ? 60.680 9.824 -3.250 1.00 55.28 191 ASN B O 1
ATOM 1993 N N . TYR B 2 192 ? 58.668 9.565 -4.275 1.00 52.87 192 TYR B N 1
ATOM 1994 C CA . TYR B 2 192 ? 58.370 8.283 -3.645 1.00 52.58 192 TYR B CA 1
ATOM 1995 C C . TYR B 2 192 ? 59.475 7.283 -3.978 1.00 60.75 192 TYR B C 1
ATOM 1996 O O . TYR B 2 192 ? 59.974 6.627 -3.070 1.00 60.93 192 TYR B O 1
ATOM 2005 N N . LEU B 2 193 ? 59.883 7.194 -5.255 1.00 61.16 193 LEU B N 1
ATOM 2006 C CA . LEU B 2 193 ? 60.954 6.274 -5.669 1.00 62.82 193 LEU B CA 1
ATOM 2007 C C . LEU B 2 193 ? 62.336 6.556 -5.018 1.00 70.03 193 LEU B C 1
ATOM 2008 O O . LEU B 2 193 ? 63.075 5.602 -4.758 1.00 70.32 193 LEU B O 1
ATOM 2013 N N . GLU B 2 194 ? 62.658 7.842 -4.728 1.00 67.23 194 GLU B N 1
ATOM 2014 C CA . GLU B 2 194 ? 63.919 8.252 -4.083 1.00 67.39 194 GLU B CA 1
ATOM 2015 C C . GLU B 2 194 ? 63.904 8.031 -2.568 1.00 71.90 194 GLU B C 1
ATOM 2016 O O . GLU B 2 194 ? 64.972 7.865 -1.974 1.00 71.92 194 GLU B O 1
ATOM 2022 N N . THR B 2 195 ? 62.707 8.044 -1.941 1.00 68.09 195 THR B N 1
ATOM 2023 C CA . THR B 2 195 ? 62.548 7.859 -0.494 1.00 67.40 195 THR B CA 1
ATOM 2024 C C . THR B 2 195 ? 62.168 6.407 -0.117 1.00 71.34 195 THR B C 1
ATOM 2025 O O . THR B 2 195 ? 61.873 6.127 1.051 1.00 71.57 195 THR B O 1
ATOM 2029 N N . HIS B 2 196 ? 62.156 5.493 -1.111 1.00 66.78 196 HIS B N 1
ATOM 2030 C CA . HIS B 2 196 ? 61.808 4.076 -0.940 1.00 72.40 196 HIS B CA 1
ATOM 2031 C C . HIS B 2 196 ? 62.666 3.232 -1.882 1.00 119.17 196 HIS B C 1
ATOM 2032 O O . HIS B 2 196 ? 63.408 2.357 -1.440 1.00 90.68 196 HIS B O 1
#

Radius of gyration: 19.64 Å; Cα contacts (8 Å, |Δi|>4): 400; chains: 2; bounding box: 47×54×57 Å